Protein AF-A0A9W4SM93-F1 (afdb_monomer)

InterPro domains:
  IPR036600 Paired amphipathic helix superfamily [SSF47762] (116-175)

pLDDT: mean 73.54, std 22.79, range [37.72, 98.38]

Solvent-accessible surface area (backbone atoms only — not comparable to full-atom values): 22079 Å² total; per-residue (Å²): 139,78,88,85,88,79,89,84,78,88,82,81,90,81,80,91,79,85,89,78,85,85,79,90,80,84,77,84,76,82,88,80,79,88,82,86,82,78,85,77,80,84,81,81,87,82,92,77,79,88,79,77,80,82,85,77,82,82,76,84,78,82,80,80,85,74,79,76,74,82,75,79,88,74,88,83,75,96,71,79,81,78,83,74,75,76,79,69,78,75,69,79,71,66,96,57,76,52,47,75,54,87,55,39,36,61,53,46,52,53,49,45,66,76,40,43,72,58,53,54,48,51,47,68,74,69,37,96,49,70,65,63,44,48,54,49,49,53,61,62,48,45,43,61,91,82,41,50,48,68,62,48,51,51,53,50,46,60,69,32,56,92,43,57,73,59,41,54,53,48,33,62,76,52,52,44,67,61,78,68,70,76,63,78,65,84,87,73,76,92,73,87,85,81,92,76,79,88,74,66,86,84,75,74,83,68,58,67,51,73,78,38,62,71,55,64,77,37,42,64,75,77,41,46,66,59,52,53,51,47,39,61,55,34,56,66,57,81,71,74,80,69,60,85,78,71,79,69,83,80,76,86,66,93,72,97,80,84,80,80,84,80,74,84,74,72,87,77,69,74,83,74,40,56,35,54,51,47,54,51,58,72,70,54,52,73,90,80,44,50,63,69,60,46,48,50,52,51,48,69,70,34,59,95,40,59,72,58,46,54,54,49,49,54,52,46,55,53,59,64,72,76,111

Sequence (323 aa):
MDKFAAKSRVPSDNEMKALSSSDKTEKNIPRGDTAPVKMVKPNKTRVEKPLTPPEEKRSVSFDLSTLTLAIPNDVNTIATSPSESIDIPARELSQDIMVALVERDTEMRELFICNQDFFDMVKQSTFEDDDAWNEFLELLYSKREDKPDSEWMNSISESLSANPPLLVTFKQIIGFYDDDDTQQEFEDSYSPEISGTSNDEGFIDITPIRGFPKIMENLEKSYPQFFINAKNILGKERQRRGSVLGGNHLLDNDNPLLHPNIENHSPEASSETLYEEFKRILLTPRSEMDDNEWETAIYECLDPWPQLICQLEDIILYEISEE

Secondary structure (DSSP, 8-state):
---------------------------------------PPPPP-------PPP----------TT------------S---------------S---BS-SSHHHHHHHHHHHTHHHHHHHHHHH-SSHHHHHHHHHHHT--TTTS-HHHHHHHHHHHTTT-HHHHHHHHHHHTB--TTGGGSS----------S----TT----GGGGG-HHHHHHHHHH-HHHHHHHHHHHTT-SSS-S-SS-----------S---------TTS----HHHHHHHHHT--TTTS-HHHHHHHHHHHHTT-HHHHHHHHHHHHHHHHT-

Organism: NCBI:txid1117311

Foldseek 3Di:
DDDDDDDDDDDDDDDDDDDDDDDDDPDDDDDDDDDDDDDDDDDDDDDDDDDDDDPPPPDPDDCPPPPPPPDPPDPDDPDDDDPPPPPPPPPPPPPQCQWPDPFQLVVLVVLCVVPVVLLVVLCVPQPPDPVLVVVLNCLNNDTCVRPPPVRSLVVNCVSCVVPVVSNVVVCVSRVGDDPVVVPPPPPDDPPDDDPDDPPPPDDQQLLVLLVPLVCLVCVCVVCVVLLVVLCVVQVVPLPPPPPPPDPDDPPPDDDDDDDPDPDDDDPVPDPCTLSNVLNCLSNDHCVGAPSVRSVVSNCVSCVVPVVSVVVSSVSSVVVVVVD

Mean predicted aligned error: 19.45 Å

Radius of gyration: 34.22 Å; Cα contacts (8 Å, |Δi|>4): 119; chains: 1; bounding box: 69×105×102 Å

Structure (mmCIF, N/CA/C/O backbone):
data_AF-A0A9W4SM93-F1
#
_entry.id   AF-A0A9W4SM93-F1
#
loop_
_atom_site.group_PDB
_atom_site.id
_atom_site.type_symbol
_atom_site.label_atom_id
_atom_site.label_alt_id
_atom_site.label_comp_id
_atom_site.label_asym_id
_atom_site.label_entity_id
_atom_site.label_seq_id
_atom_site.pdbx_PDB_ins_code
_atom_site.Cartn_x
_atom_site.Cartn_y
_atom_site.Cartn_z
_atom_site.occupancy
_atom_site.B_iso_or_equiv
_atom_site.auth_seq_id
_atom_site.auth_comp_id
_atom_site.auth_asym_id
_atom_site.auth_atom_id
_atom_site.pdbx_PDB_model_num
ATOM 1 N N . MET A 1 1 ? 12.852 56.272 51.276 1.00 45.34 1 MET A N 1
ATOM 2 C CA . MET A 1 1 ? 12.084 55.314 50.447 1.00 45.34 1 MET A CA 1
ATOM 3 C C . MET A 1 1 ? 13.076 54.287 49.907 1.00 45.34 1 MET A C 1
ATOM 5 O O . MET A 1 1 ? 13.433 54.331 48.745 1.00 45.34 1 MET A O 1
ATOM 9 N N . ASP A 1 2 ? 13.828 53.568 50.737 1.00 37.72 2 ASP A N 1
ATOM 10 C CA . ASP A 1 2 ? 13.445 52.523 51.704 1.00 37.72 2 ASP A CA 1
ATOM 11 C C . ASP A 1 2 ? 12.838 51.262 51.079 1.00 37.72 2 ASP A C 1
ATOM 13 O O . ASP A 1 2 ? 11.658 51.264 50.760 1.00 37.72 2 ASP A O 1
ATOM 17 N N . LYS A 1 3 ? 13.688 50.214 51.043 1.00 41.38 3 LYS A N 1
ATOM 18 C CA . LYS A 1 3 ? 13.451 48.775 51.319 1.00 41.38 3 LYS A CA 1
ATOM 19 C C . LYS A 1 3 ? 12.391 48.070 50.442 1.00 41.38 3 LYS A C 1
ATOM 21 O O . LYS A 1 3 ? 11.266 48.514 50.342 1.00 41.38 3 LYS A O 1
ATOM 26 N N . PHE A 1 4 ? 12.636 46.923 49.811 1.00 46.16 4 PHE A N 1
ATOM 27 C CA . PHE A 1 4 ? 13.121 45.665 50.378 1.00 46.16 4 PHE A CA 1
ATOM 28 C C . PHE A 1 4 ? 13.609 44.721 49.266 1.00 46.16 4 PHE A C 1
ATOM 30 O O . PHE A 1 4 ? 13.019 44.646 48.194 1.00 46.16 4 PHE A O 1
ATOM 37 N N . ALA A 1 5 ? 14.648 43.952 49.589 1.00 45.00 5 ALA A N 1
ATOM 38 C CA . ALA A 1 5 ? 15.100 42.772 48.869 1.00 45.00 5 ALA A CA 1
ATOM 39 C C . ALA A 1 5 ? 14.547 41.499 49.544 1.00 45.00 5 ALA A C 1
ATOM 41 O O . ALA A 1 5 ? 14.524 41.424 50.772 1.00 45.00 5 ALA A O 1
ATOM 42 N N . ALA A 1 6 ? 14.181 40.491 48.751 1.00 48.31 6 ALA A N 1
ATOM 43 C CA . ALA A 1 6 ? 14.037 39.075 49.125 1.00 48.31 6 ALA A CA 1
ATOM 44 C C . ALA A 1 6 ? 14.186 38.290 47.804 1.00 48.31 6 ALA A C 1
ATOM 46 O O . ALA A 1 6 ? 13.426 38.541 46.880 1.00 48.31 6 ALA A O 1
ATOM 47 N N . LYS A 1 7 ? 15.230 37.506 47.504 1.00 45.91 7 LYS A N 1
ATOM 48 C CA . LYS A 1 7 ? 15.903 36.393 48.201 1.00 45.91 7 LYS A CA 1
ATOM 49 C C . LYS A 1 7 ? 14.944 35.242 48.521 1.00 45.91 7 LYS A C 1
ATOM 51 O O . LYS A 1 7 ? 14.584 35.039 49.674 1.00 45.91 7 LYS A O 1
ATOM 56 N N . SER A 1 8 ? 14.561 34.494 47.481 1.00 45.16 8 SER A N 1
ATOM 57 C CA . SER A 1 8 ? 13.990 33.153 47.631 1.00 45.16 8 SER A CA 1
ATOM 58 C C . SER A 1 8 ? 15.082 32.094 47.490 1.00 45.16 8 SER A C 1
ATOM 60 O O . SER A 1 8 ? 16.076 32.275 46.788 1.00 45.16 8 SER A O 1
ATOM 62 N N . ARG A 1 9 ? 14.917 31.048 48.288 1.00 45.47 9 ARG A N 1
ATOM 63 C CA . ARG A 1 9 ? 15.924 30.144 48.836 1.00 45.47 9 ARG A CA 1
ATOM 64 C C . ARG A 1 9 ? 15.798 28.790 48.141 1.00 45.47 9 ARG A C 1
ATOM 66 O O . ARG A 1 9 ? 14.698 28.263 48.040 1.00 45.47 9 ARG A O 1
ATOM 73 N N . VAL A 1 10 ? 16.931 28.228 47.742 1.00 48.53 10 VAL A N 1
ATOM 74 C CA . VAL A 1 10 ? 17.096 26.808 47.404 1.00 48.53 10 VAL A CA 1
ATOM 75 C C . VAL A 1 10 ? 17.023 25.969 48.692 1.00 48.53 10 VAL A C 1
ATOM 77 O O . VAL A 1 10 ? 17.582 26.396 49.709 1.00 48.53 10 VAL A O 1
ATOM 80 N N . PRO A 1 11 ? 16.410 24.777 48.661 1.00 54.28 11 PRO A N 1
ATOM 81 C CA . PRO A 1 11 ? 16.844 23.630 49.458 1.00 54.28 11 PRO A CA 1
ATOM 82 C C . PRO A 1 11 ? 17.333 22.527 48.498 1.00 54.28 11 PRO A C 1
ATOM 84 O O . PRO A 1 11 ? 16.604 22.116 47.605 1.00 54.28 11 PRO A O 1
ATOM 87 N N . SER A 1 12 ? 18.627 22.210 48.464 1.00 47.78 12 SER A N 1
ATOM 88 C CA . SER A 1 12 ? 19.410 21.461 49.459 1.00 47.78 12 SER A CA 1
ATOM 89 C C . SER A 1 12 ? 19.066 19.975 49.454 1.00 47.78 12 SER A C 1
ATOM 91 O O . SER A 1 12 ? 18.028 19.562 49.963 1.00 47.78 12 SER A O 1
ATOM 93 N N . ASP A 1 13 ? 20.012 19.241 48.878 1.00 49.31 13 ASP A N 1
ATOM 94 C CA . ASP A 1 13 ? 20.425 17.862 49.114 1.00 49.31 13 ASP A CA 1
ATOM 95 C C . ASP A 1 13 ? 19.819 17.164 50.340 1.00 49.31 13 ASP A C 1
ATOM 97 O O . ASP A 1 13 ? 19.933 17.648 51.466 1.00 49.31 13 ASP A O 1
ATOM 101 N N . ASN A 1 14 ? 19.292 15.961 50.102 1.00 46.09 14 ASN A N 1
ATOM 102 C CA . ASN A 1 14 ? 19.245 14.861 51.064 1.00 46.09 14 ASN A CA 1
ATOM 103 C C . ASN A 1 14 ? 19.612 13.591 50.279 1.00 46.09 14 ASN A C 1
ATOM 105 O O . ASN A 1 14 ? 18.889 13.177 49.380 1.00 46.09 14 ASN A O 1
ATOM 109 N N . GLU A 1 15 ? 20.861 13.149 50.348 1.00 44.44 15 GLU A N 1
ATOM 110 C CA . GLU A 1 15 ? 21.434 12.281 51.386 1.00 44.44 15 GLU A CA 1
ATOM 111 C C . GLU A 1 15 ? 21.156 10.795 51.107 1.00 44.44 15 GLU A C 1
ATOM 113 O O . GLU A 1 15 ? 20.034 10.293 51.155 1.00 44.44 15 GLU A O 1
ATOM 118 N N . MET A 1 16 ? 22.256 10.108 50.796 1.00 46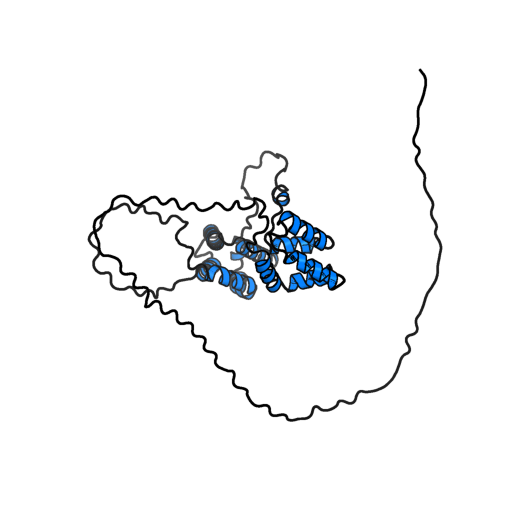.22 16 MET A N 1
ATOM 119 C CA . MET A 1 16 ? 22.375 8.670 50.624 1.00 46.22 16 MET A CA 1
ATOM 120 C C . MET A 1 16 ? 21.852 7.910 51.847 1.00 46.22 16 MET A C 1
ATOM 122 O O . MET A 1 16 ? 22.251 8.189 52.977 1.00 46.22 16 MET A O 1
ATOM 126 N N . LYS A 1 17 ? 21.107 6.828 51.609 1.00 48.16 17 LYS A N 1
ATOM 127 C CA . LYS A 1 17 ? 21.077 5.682 52.522 1.00 48.16 17 LYS A CA 1
ATOM 128 C C . LYS A 1 17 ? 21.257 4.383 51.752 1.00 48.16 17 LYS A C 1
ATOM 130 O O . LYS A 1 17 ? 20.357 3.895 51.080 1.00 48.16 17 LYS A O 1
ATOM 135 N N . ALA A 1 18 ? 22.462 3.846 51.892 1.00 47.75 18 ALA A N 1
ATOM 136 C CA . ALA A 1 18 ? 22.760 2.439 51.722 1.00 47.75 18 ALA A CA 1
ATOM 137 C C . ALA A 1 18 ? 22.200 1.618 52.901 1.00 47.75 18 ALA A C 1
ATOM 139 O O . ALA A 1 18 ? 21.962 2.161 53.981 1.00 47.75 18 ALA A O 1
ATOM 140 N N . LEU A 1 19 ? 22.145 0.298 52.673 1.00 44.62 19 LEU A N 1
ATOM 141 C CA . LEU A 1 19 ? 21.845 -0.821 53.581 1.00 44.62 19 LEU A CA 1
ATOM 142 C C . LEU A 1 19 ? 20.367 -1.244 53.648 1.00 44.62 19 LEU A C 1
ATOM 144 O O . LEU A 1 19 ? 19.580 -0.675 54.392 1.00 44.62 19 LEU A O 1
ATOM 148 N N . SER A 1 20 ? 20.042 -2.368 53.003 1.00 43.91 20 SER A N 1
ATOM 149 C CA . SER A 1 20 ? 19.788 -3.599 53.765 1.00 43.91 20 SER A CA 1
ATOM 150 C C . SER A 1 20 ? 19.767 -4.831 52.862 1.00 43.91 20 SER A C 1
ATOM 152 O O . SER A 1 20 ? 19.028 -4.907 51.887 1.00 43.91 20 SER A O 1
ATOM 154 N N . SER A 1 21 ? 20.583 -5.799 53.262 1.00 45.44 21 SER A N 1
ATOM 155 C CA . SER A 1 21 ? 20.519 -7.217 52.930 1.00 45.44 21 SER A CA 1
ATOM 156 C C . SER A 1 21 ? 19.175 -7.860 53.319 1.00 45.44 21 SER A C 1
ATOM 158 O O . SER A 1 21 ? 18.388 -7.251 54.050 1.00 45.44 21 SER A O 1
ATOM 160 N N . SER A 1 22 ? 19.042 -9.132 52.913 1.00 40.19 22 SER A N 1
ATOM 161 C CA . SER A 1 22 ? 18.007 -10.141 53.230 1.00 40.19 22 SER A CA 1
ATOM 162 C C . SER A 1 22 ? 16.949 -10.260 52.120 1.00 40.19 22 SER A C 1
ATOM 164 O O . SER A 1 22 ? 16.435 -9.262 51.650 1.00 40.19 22 SER A O 1
ATOM 166 N N . ASP A 1 23 ? 16.567 -11.425 51.606 1.00 40.50 23 ASP A N 1
ATOM 167 C CA . ASP A 1 23 ? 16.732 -12.774 52.124 1.00 40.50 23 ASP A CA 1
ATOM 168 C C . ASP A 1 23 ? 16.558 -13.791 50.985 1.00 40.50 23 ASP A C 1
ATOM 170 O O . ASP A 1 23 ? 15.708 -13.635 50.105 1.00 40.50 23 ASP A O 1
ATOM 174 N N . LYS A 1 24 ? 17.365 -14.853 51.011 1.00 50.19 24 LYS A N 1
ATOM 175 C CA . LYS A 1 24 ? 17.217 -16.010 50.125 1.00 50.19 24 LYS A CA 1
ATOM 176 C C . LYS A 1 24 ? 16.032 -16.833 50.621 1.00 50.19 24 LYS A C 1
ATOM 178 O O . LYS A 1 24 ? 16.124 -17.452 51.675 1.00 50.19 24 LYS A O 1
ATOM 183 N N . THR A 1 25 ? 14.954 -16.921 49.848 1.00 41.44 25 THR A N 1
ATOM 184 C CA . THR A 1 25 ? 13.946 -17.979 50.030 1.00 41.44 25 THR A CA 1
ATOM 185 C C . THR A 1 25 ? 14.084 -19.018 48.929 1.00 41.44 25 THR A C 1
ATOM 187 O O . THR A 1 25 ? 13.436 -18.995 47.888 1.00 41.44 25 THR A O 1
ATOM 190 N N . GLU A 1 26 ? 14.983 -19.953 49.207 1.00 43.25 26 GLU A N 1
ATOM 191 C CA . GLU A 1 26 ? 15.138 -21.242 48.552 1.00 43.25 26 GLU A CA 1
ATOM 192 C C . GLU A 1 26 ? 13.895 -22.098 48.858 1.00 43.25 26 GLU A C 1
ATOM 194 O O . GLU A 1 26 ? 13.781 -22.721 49.915 1.00 43.25 26 GLU A O 1
ATOM 199 N N . LYS A 1 27 ? 12.901 -22.090 47.959 1.00 51.91 27 LYS A N 1
ATOM 200 C CA . LYS A 1 27 ? 11.778 -23.034 48.024 1.00 51.91 27 LYS A CA 1
ATOM 201 C C . LYS A 1 27 ? 12.167 -24.340 47.338 1.00 51.91 27 LYS A C 1
ATOM 203 O O . LYS A 1 27 ? 12.123 -24.470 46.119 1.00 51.91 27 LYS A O 1
ATOM 208 N N . ASN A 1 28 ? 12.517 -25.302 48.188 1.00 45.06 28 ASN A N 1
ATOM 209 C CA . ASN A 1 28 ? 12.513 -26.740 47.938 1.00 45.06 28 ASN A CA 1
ATOM 210 C C . ASN A 1 28 ? 11.276 -27.176 47.132 1.00 45.06 28 ASN A C 1
ATOM 212 O O . ASN A 1 28 ? 10.149 -27.088 47.624 1.00 45.06 28 ASN A O 1
ATOM 216 N N . ILE A 1 29 ? 11.500 -27.712 45.932 1.00 50.50 29 ILE A N 1
ATOM 217 C CA . ILE A 1 29 ? 10.516 -28.503 45.187 1.00 50.50 29 ILE A CA 1
ATOM 218 C C . ILE A 1 29 ? 10.807 -29.980 45.489 1.00 50.50 29 ILE A C 1
ATOM 220 O O . ILE A 1 29 ? 11.921 -30.440 45.219 1.00 50.50 29 ILE A O 1
ATOM 224 N N . PRO A 1 30 ? 9.856 -30.748 46.046 1.00 58.44 30 PRO A N 1
ATOM 225 C CA . PRO A 1 30 ? 10.060 -32.166 46.279 1.00 58.44 30 PRO A CA 1
ATOM 226 C C . PRO A 1 30 ? 9.981 -32.930 44.953 1.00 58.44 30 PRO A C 1
ATOM 228 O O . PRO A 1 30 ? 8.992 -32.855 44.224 1.00 58.44 30 PRO A O 1
ATOM 231 N N . ARG A 1 31 ? 11.034 -33.704 44.668 1.00 48.97 31 ARG A N 1
ATOM 232 C CA . ARG A 1 31 ? 11.023 -34.789 43.682 1.00 48.97 31 ARG A CA 1
ATOM 233 C C . ARG A 1 31 ? 9.945 -35.803 44.067 1.00 48.97 31 ARG A C 1
ATOM 235 O O . ARG A 1 31 ? 10.090 -36.510 45.060 1.00 48.97 31 ARG A O 1
ATOM 242 N N . GLY A 1 32 ? 8.884 -35.858 43.269 1.00 47.09 32 GLY A N 1
ATOM 243 C CA . GLY A 1 32 ? 7.930 -36.958 43.239 1.00 47.09 32 GLY A CA 1
ATOM 244 C C . GLY A 1 32 ? 8.305 -37.922 42.121 1.00 47.09 32 GLY A C 1
ATOM 245 O O . GLY A 1 32 ? 8.133 -37.612 40.945 1.00 47.09 32 GLY A O 1
ATOM 246 N N . ASP A 1 33 ? 8.842 -39.070 42.513 1.00 45.25 33 ASP A N 1
ATOM 247 C CA . ASP A 1 33 ? 9.045 -40.237 41.666 1.00 45.25 33 ASP A CA 1
ATOM 248 C C . ASP A 1 33 ? 7.713 -40.941 41.341 1.00 45.25 33 ASP A C 1
ATOM 250 O O . ASP A 1 33 ? 6.764 -40.926 42.125 1.00 45.25 33 ASP A O 1
ATOM 254 N N . THR A 1 34 ? 7.734 -41.685 40.230 1.00 45.19 34 THR A N 1
ATOM 255 C CA . THR A 1 34 ? 6.873 -42.828 39.850 1.00 45.19 34 THR A CA 1
ATOM 256 C C . THR A 1 34 ? 5.432 -42.584 39.372 1.00 45.19 34 THR A C 1
ATOM 258 O O . THR A 1 34 ? 4.511 -42.420 40.160 1.00 45.19 34 THR A O 1
ATOM 261 N N . ALA A 1 35 ? 5.187 -42.787 38.067 1.00 44.94 35 ALA A N 1
ATOM 262 C CA . ALA A 1 35 ? 4.658 -44.060 37.537 1.00 44.94 35 ALA A CA 1
ATOM 263 C C . ALA A 1 35 ? 4.462 -44.017 35.997 1.00 44.94 35 ALA A C 1
ATOM 265 O O . ALA A 1 35 ? 4.120 -42.970 35.448 1.00 44.94 35 ALA A O 1
ATOM 266 N N . PRO A 1 36 ? 4.636 -45.147 35.280 1.00 53.09 36 PRO A N 1
ATOM 267 C CA . PRO A 1 36 ? 4.476 -45.217 33.830 1.00 53.09 36 PRO A CA 1
ATOM 268 C C . PRO A 1 36 ? 2.994 -45.295 33.435 1.00 53.09 36 PRO A C 1
ATOM 270 O O . PRO A 1 36 ? 2.271 -46.220 33.819 1.00 53.09 36 PRO A O 1
ATOM 273 N N . VAL A 1 37 ? 2.549 -44.337 32.623 1.00 49.16 37 VAL A N 1
ATOM 274 C CA . VAL A 1 37 ? 1.210 -44.327 32.027 1.00 49.16 37 VAL A CA 1
ATOM 275 C C . VAL A 1 37 ? 1.112 -45.463 31.007 1.00 49.16 37 VAL A C 1
ATOM 277 O O . VAL A 1 37 ? 1.803 -45.491 29.990 1.00 49.16 37 VAL A O 1
ATOM 280 N N . LYS A 1 38 ? 0.243 -46.432 31.304 1.00 49.62 38 LYS A N 1
ATOM 281 C CA . LYS A 1 38 ? -0.128 -47.524 30.402 1.00 49.62 38 LYS A CA 1
ATOM 282 C C . LYS A 1 38 ? -0.797 -46.945 29.153 1.00 49.62 38 LYS A C 1
ATOM 284 O O . LYS A 1 38 ? -1.861 -46.340 29.247 1.00 49.62 38 LYS A O 1
ATOM 289 N N . MET A 1 39 ? -0.198 -47.193 27.989 1.00 45.38 39 MET A N 1
ATOM 290 C CA . MET A 1 39 ? -0.811 -46.956 26.682 1.00 45.38 39 MET A CA 1
ATOM 291 C C . MET A 1 39 ? -2.108 -47.767 26.558 1.00 45.38 39 MET A C 1
ATOM 293 O O . MET A 1 39 ? -2.090 -48.996 26.453 1.00 45.38 39 MET A O 1
ATOM 297 N N . VAL A 1 40 ? -3.241 -47.068 26.561 1.00 56.84 40 VAL A N 1
ATOM 298 C CA . VAL A 1 40 ? -4.539 -47.617 26.172 1.00 56.84 40 VAL A CA 1
ATOM 299 C C . VAL A 1 40 ? -4.611 -47.600 24.648 1.00 56.84 40 VAL A C 1
ATOM 301 O O . VAL A 1 40 ? -4.481 -46.560 24.009 1.00 56.84 40 VAL A O 1
ATOM 304 N N . LYS A 1 41 ? -4.781 -48.788 24.067 1.00 57.28 41 LYS A N 1
ATOM 305 C CA . LYS A 1 41 ? -4.989 -49.009 22.633 1.00 57.28 41 LYS A CA 1
ATOM 306 C C . LYS A 1 41 ? -6.293 -48.327 22.188 1.00 57.28 41 LYS A C 1
ATOM 308 O O . LYS A 1 41 ? -7.321 -48.599 22.812 1.00 57.28 41 LYS A O 1
ATOM 313 N N . PRO A 1 42 ? -6.310 -47.527 21.110 1.00 56.69 42 PRO A N 1
ATOM 314 C CA . PRO A 1 42 ? -7.563 -47.050 20.551 1.00 56.69 42 PRO A CA 1
ATOM 315 C C . PRO A 1 42 ? -8.291 -48.189 19.832 1.00 56.69 42 PRO A C 1
ATOM 317 O O . PRO A 1 42 ? -7.741 -48.899 18.985 1.00 56.69 42 PRO A O 1
ATOM 320 N N . ASN A 1 43 ? -9.544 -48.369 20.242 1.00 43.03 43 ASN A N 1
ATOM 321 C CA . ASN A 1 43 ? -10.483 -49.333 19.704 1.00 43.03 43 ASN A CA 1
ATOM 322 C C . ASN A 1 43 ? -10.893 -48.974 18.276 1.00 43.03 43 ASN A C 1
ATOM 324 O O . ASN A 1 43 ? -11.123 -47.823 17.915 1.00 43.03 43 ASN A O 1
ATOM 328 N N . LYS A 1 44 ? -11.016 -50.039 17.497 1.00 47.19 44 LYS A N 1
ATOM 329 C CA . LYS A 1 44 ? -11.478 -50.104 16.121 1.00 47.19 44 LYS A CA 1
ATOM 330 C C . LYS A 1 44 ? -12.987 -49.827 16.061 1.00 47.19 44 LYS A C 1
ATOM 332 O O . LYS A 1 44 ? -13.737 -50.304 16.911 1.00 47.19 44 LYS A O 1
ATOM 337 N N . THR A 1 45 ? -13.411 -49.265 14.930 1.00 48.72 45 THR A N 1
ATOM 338 C CA . THR A 1 45 ? -14.762 -49.352 14.336 1.00 48.72 45 THR A CA 1
ATOM 339 C C . THR A 1 45 ? -15.839 -48.405 14.880 1.00 48.72 45 THR A C 1
ATOM 341 O O . THR A 1 45 ? -16.564 -48.726 15.815 1.00 48.72 45 THR A O 1
ATOM 344 N N . ARG A 1 46 ? -16.070 -47.303 14.155 1.00 48.00 46 ARG A N 1
ATOM 345 C CA . ARG A 1 46 ? -17.422 -46.774 13.949 1.00 48.00 46 ARG A CA 1
ATOM 346 C C . ARG A 1 46 ? -17.551 -46.264 12.517 1.00 48.00 46 ARG A C 1
ATOM 348 O O . ARG A 1 46 ? -16.880 -45.327 12.107 1.00 48.00 46 ARG A O 1
ATOM 355 N N . VAL A 1 47 ? -18.373 -46.985 11.766 1.00 52.84 47 VAL A N 1
ATOM 356 C CA . VAL A 1 47 ? -18.870 -46.649 10.435 1.00 52.84 47 VAL A CA 1
ATOM 357 C C . VAL A 1 47 ? -19.806 -45.458 10.598 1.00 52.84 47 VAL A C 1
ATOM 359 O O . VAL A 1 47 ? -20.854 -45.607 11.224 1.00 52.84 47 VAL A O 1
ATOM 362 N N . GLU A 1 48 ? -19.444 -44.303 10.046 1.00 45.44 48 GLU A N 1
ATOM 363 C CA . GLU A 1 48 ? -20.375 -43.190 9.870 1.00 45.44 48 GLU A CA 1
ATOM 364 C C . GLU A 1 48 ? -20.587 -42.920 8.376 1.00 45.44 48 GLU A C 1
ATOM 366 O O . GLU A 1 48 ? -19.681 -42.973 7.547 1.00 45.44 48 GLU A O 1
ATOM 371 N N . LYS A 1 49 ? -21.870 -42.763 8.073 1.00 55.81 49 LYS A N 1
ATOM 372 C CA . LYS A 1 49 ? -22.539 -42.612 6.782 1.00 55.81 49 LYS A CA 1
ATOM 373 C C . LYS A 1 49 ? -22.030 -41.367 6.036 1.00 55.81 49 LYS A C 1
ATOM 375 O O . LYS A 1 49 ? -21.862 -40.338 6.684 1.00 55.81 49 LYS A O 1
ATOM 380 N N . PRO A 1 50 ? -21.912 -41.382 4.697 1.00 47.25 50 PRO A N 1
ATOM 381 C CA . PRO A 1 50 ? -21.734 -40.146 3.950 1.00 47.25 50 PRO A CA 1
ATOM 382 C C . PRO A 1 50 ? -23.048 -39.353 3.968 1.00 47.25 50 PRO A C 1
ATOM 384 O O . PRO A 1 50 ? -24.054 -39.794 3.409 1.00 47.25 50 PRO A O 1
ATOM 387 N N . LEU A 1 51 ? -23.045 -38.199 4.643 1.00 49.25 51 LEU A N 1
ATOM 388 C CA . LEU A 1 51 ? -24.046 -37.155 4.439 1.00 49.25 51 LEU A CA 1
ATOM 389 C C . LEU A 1 51 ? -23.728 -36.459 3.113 1.00 49.25 51 LEU A C 1
ATOM 391 O O . LEU A 1 51 ? -22.692 -35.819 2.957 1.00 49.25 51 LEU A O 1
ATOM 395 N N . THR A 1 52 ? -24.632 -36.610 2.157 1.00 56.62 52 THR A N 1
ATOM 396 C CA . THR A 1 52 ? -24.718 -35.785 0.952 1.00 56.62 52 THR A CA 1
ATOM 397 C C . THR A 1 52 ? -24.940 -34.315 1.325 1.00 56.62 52 THR A C 1
ATOM 399 O O . THR A 1 52 ? -25.836 -34.049 2.133 1.00 56.62 52 THR A O 1
ATOM 402 N N . PRO A 1 53 ? -24.195 -33.361 0.740 1.00 57.72 53 PRO A N 1
ATOM 403 C CA . PRO A 1 53 ? -24.486 -31.941 0.895 1.00 57.72 53 PRO A CA 1
ATOM 404 C C . PRO A 1 53 ? -25.738 -31.563 0.079 1.00 57.72 53 PRO A C 1
ATOM 406 O O . PRO A 1 53 ? -25.937 -32.106 -1.012 1.00 57.72 53 PRO A O 1
ATOM 409 N N . PRO A 1 54 ? -26.595 -30.655 0.578 1.00 54.34 54 PRO A N 1
ATOM 410 C CA . PRO A 1 54 ? -27.699 -30.121 -0.205 1.00 54.34 54 PRO A CA 1
ATOM 411 C C . PRO A 1 54 ? -27.149 -29.183 -1.289 1.00 54.34 54 PRO A C 1
ATOM 413 O O . PRO A 1 54 ? -26.481 -28.194 -0.994 1.00 54.34 54 PRO A O 1
ATOM 416 N N . GLU A 1 55 ? -27.425 -29.505 -2.556 1.00 50.59 55 GLU A N 1
ATOM 417 C CA . GLU A 1 55 ? -27.280 -28.577 -3.680 1.00 50.59 55 GLU A CA 1
ATOM 418 C C . GLU A 1 55 ? -28.257 -27.402 -3.496 1.00 50.59 55 GLU A C 1
ATOM 420 O O . GLU A 1 55 ? -29.408 -27.469 -3.926 1.00 50.59 55 GLU A O 1
ATOM 425 N N . GLU A 1 56 ? -27.806 -26.298 -2.905 1.00 51.31 56 GLU A N 1
ATOM 426 C CA . GLU A 1 56 ? -28.480 -25.007 -3.062 1.00 51.31 56 GLU A CA 1
ATOM 427 C C . GLU A 1 56 ? -27.896 -24.274 -4.271 1.00 51.31 56 GLU A C 1
ATOM 429 O O . GLU A 1 56 ? -27.007 -23.430 -4.186 1.00 51.31 56 GLU A O 1
ATOM 434 N N . LYS A 1 57 ? -28.431 -24.619 -5.444 1.00 50.59 57 LYS A N 1
ATOM 435 C CA . LYS A 1 57 ? -28.284 -23.835 -6.671 1.00 50.59 57 LYS A CA 1
ATOM 436 C C . LYS A 1 57 ? -29.104 -22.549 -6.536 1.00 50.59 57 LYS A C 1
ATOM 438 O O . LYS A 1 57 ? -30.247 -22.489 -6.979 1.00 50.59 57 LYS A O 1
ATOM 443 N N . ARG A 1 58 ? -28.527 -21.498 -5.946 1.00 50.44 58 ARG A N 1
ATOM 444 C CA . ARG A 1 58 ? -28.998 -20.118 -6.163 1.00 50.44 58 ARG A CA 1
ATOM 445 C C . ARG A 1 58 ? -28.365 -19.575 -7.440 1.00 50.44 58 ARG A C 1
ATOM 447 O O . ARG A 1 58 ? -27.403 -18.818 -7.421 1.00 50.44 58 ARG A O 1
ATOM 454 N N . SER A 1 59 ? -28.918 -20.004 -8.568 1.00 48.50 59 SER A N 1
ATOM 455 C CA . SER A 1 59 ? -28.713 -19.345 -9.854 1.00 48.50 59 SER A CA 1
ATOM 456 C C . SER A 1 59 ? -29.567 -18.079 -9.873 1.00 48.50 59 SER A C 1
ATOM 458 O O . SER A 1 59 ? -30.789 -18.153 -9.971 1.00 48.50 59 SER A O 1
ATOM 460 N N . VAL A 1 60 ? -28.930 -16.918 -9.731 1.00 46.78 60 VAL A N 1
ATOM 461 C CA . VAL A 1 60 ? -29.567 -15.618 -9.962 1.00 46.78 60 VAL A CA 1
ATOM 462 C C . VAL A 1 60 ? -29.465 -15.337 -11.459 1.00 46.78 60 VAL A C 1
ATOM 464 O O . VAL A 1 60 ? -28.433 -14.890 -11.950 1.00 46.78 60 VAL A O 1
ATOM 467 N N . SER A 1 61 ? -30.512 -15.677 -12.209 1.00 46.62 61 SER A N 1
ATOM 468 C CA . SER A 1 61 ? -30.658 -15.260 -13.603 1.00 46.62 61 SER A CA 1
ATOM 469 C C . SER A 1 61 ? -31.188 -13.828 -13.634 1.00 46.62 61 SER A C 1
ATOM 471 O O . SER A 1 61 ? -32.324 -13.579 -13.229 1.00 46.62 61 SER A O 1
ATOM 473 N N . PHE A 1 62 ? -30.376 -12.889 -14.113 1.00 45.25 62 PHE A N 1
ATOM 474 C CA . PHE A 1 62 ? -30.850 -11.559 -14.480 1.00 45.25 62 PHE A CA 1
ATOM 475 C C . PHE A 1 62 ? -31.532 -11.651 -15.845 1.00 45.25 62 PHE A C 1
ATOM 477 O O . PHE A 1 62 ? -30.877 -11.680 -16.884 1.00 45.25 62 PHE A O 1
ATOM 484 N N . ASP A 1 63 ? -32.858 -11.736 -15.834 1.00 40.56 63 ASP A N 1
ATOM 485 C CA . ASP A 1 63 ? -33.671 -11.624 -17.041 1.00 40.56 63 ASP A CA 1
ATOM 486 C C . ASP A 1 63 ? -33.732 -10.136 -17.441 1.00 40.56 63 ASP A C 1
ATOM 488 O O . ASP A 1 63 ? -34.557 -9.370 -16.944 1.00 40.56 63 ASP A O 1
ATOM 492 N N . LEU A 1 64 ? -32.825 -9.696 -18.324 1.00 49.38 64 LEU A N 1
ATOM 493 C CA . LEU A 1 64 ? -32.837 -8.344 -18.920 1.00 49.38 64 LEU A CA 1
ATOM 494 C C . LEU A 1 64 ? -33.934 -8.167 -19.995 1.00 49.38 64 LEU A C 1
ATOM 496 O O . LEU A 1 64 ? -33.984 -7.159 -20.697 1.00 49.38 64 LEU A O 1
ATOM 500 N N . SER A 1 65 ? -34.837 -9.136 -20.120 1.00 46.91 65 SER A N 1
ATOM 501 C CA . SER A 1 65 ? -35.750 -9.299 -21.251 1.00 46.91 65 SER A CA 1
ATOM 502 C C . SER A 1 65 ? -36.977 -8.373 -21.249 1.00 46.91 65 SER A C 1
ATOM 504 O O . SER A 1 65 ? -37.771 -8.435 -22.184 1.00 46.91 65 SER A O 1
ATOM 506 N N . THR A 1 66 ? -37.180 -7.522 -20.235 1.00 42.88 66 THR A N 1
ATOM 507 C CA . THR A 1 66 ? -38.447 -6.766 -20.079 1.00 42.88 66 THR A CA 1
ATOM 508 C C . THR A 1 66 ? -38.342 -5.250 -19.967 1.00 42.88 66 THR A C 1
ATOM 510 O O . THR A 1 66 ? -39.380 -4.603 -19.841 1.00 42.88 66 THR A O 1
ATOM 513 N N . LEU A 1 67 ? -37.161 -4.636 -20.100 1.00 45.41 67 LEU A N 1
ATOM 514 C CA . LEU A 1 67 ? -37.086 -3.171 -20.212 1.00 45.41 67 LEU A CA 1
ATOM 515 C C . LEU A 1 67 ? -37.166 -2.714 -21.677 1.00 45.41 67 LEU A C 1
ATOM 517 O O . LEU A 1 67 ? -36.302 -2.009 -22.190 1.00 45.41 67 LEU A O 1
ATOM 521 N N . THR A 1 68 ? -38.228 -3.118 -22.374 1.00 43.75 68 THR A N 1
ATOM 522 C CA . THR A 1 68 ? -38.607 -2.490 -23.644 1.00 43.75 68 THR A CA 1
ATOM 523 C C . THR A 1 68 ? -39.250 -1.142 -23.323 1.00 43.75 68 THR A C 1
ATOM 525 O O . THR A 1 68 ? -40.471 -0.997 -23.309 1.00 43.75 68 THR A O 1
ATOM 528 N N . LEU A 1 69 ? -38.418 -0.148 -23.008 1.00 44.53 69 LEU A N 1
ATOM 529 C CA . LEU A 1 69 ? -38.824 1.250 -23.071 1.00 44.53 69 LEU A CA 1
ATOM 530 C C . LEU A 1 69 ? -39.163 1.537 -24.534 1.00 44.53 69 LEU A C 1
ATOM 532 O O . LEU A 1 69 ? -38.288 1.571 -25.396 1.00 44.53 69 LEU A O 1
ATOM 536 N N . ALA A 1 70 ? -40.456 1.667 -24.819 1.00 42.31 70 ALA A N 1
ATOM 537 C CA . ALA A 1 70 ? -40.941 2.137 -26.102 1.00 42.31 70 ALA A CA 1
ATOM 538 C C . ALA A 1 70 ? -40.369 3.539 -26.340 1.00 42.31 70 ALA A C 1
ATOM 540 O O . ALA A 1 70 ? -40.816 4.506 -25.729 1.00 42.31 70 ALA A O 1
ATOM 541 N N . ILE A 1 71 ? -39.353 3.628 -27.198 1.00 46.56 71 ILE A N 1
ATOM 542 C CA . ILE A 1 71 ? -38.814 4.890 -27.696 1.00 46.56 71 ILE A CA 1
ATOM 543 C C . ILE A 1 71 ? -39.873 5.463 -28.649 1.00 46.56 71 ILE A C 1
ATOM 545 O O . ILE A 1 71 ? -40.157 4.834 -29.675 1.00 46.56 71 ILE A O 1
ATOM 549 N N . PRO A 1 72 ? -40.505 6.609 -28.331 1.00 46.34 72 PRO A N 1
ATOM 550 C CA . PRO A 1 72 ? -41.427 7.263 -29.245 1.00 46.34 72 PRO A CA 1
ATOM 551 C C . PRO A 1 72 ? -40.629 7.767 -30.443 1.00 46.34 72 PRO A C 1
ATOM 553 O O . PRO A 1 72 ? -39.669 8.522 -30.306 1.00 46.34 72 PRO A O 1
ATOM 556 N N . ASN A 1 73 ? -41.026 7.308 -31.620 1.00 50.59 73 ASN A N 1
ATOM 557 C CA . ASN A 1 73 ? -40.344 7.538 -32.884 1.00 50.59 73 ASN A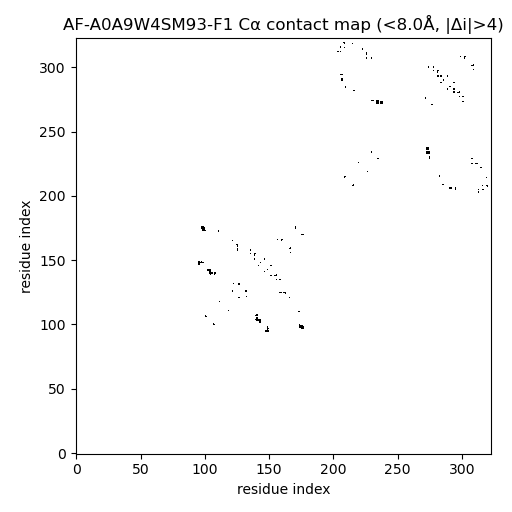 CA 1
ATOM 558 C C . ASN A 1 73 ? -40.750 8.892 -33.499 1.00 50.59 73 ASN A C 1
ATOM 560 O O . ASN A 1 73 ? -41.135 8.950 -34.665 1.00 50.59 73 ASN A O 1
ATOM 564 N N . ASP A 1 74 ? -40.691 9.973 -32.718 1.00 45.75 74 ASP A N 1
ATOM 565 C CA . ASP A 1 74 ? -40.994 11.324 -33.201 1.00 45.75 74 ASP A CA 1
ATOM 566 C C . ASP A 1 74 ? -39.703 12.095 -33.480 1.00 45.75 74 ASP A C 1
ATOM 568 O O . ASP A 1 74 ? -39.135 12.823 -32.666 1.00 45.75 74 ASP A O 1
ATOM 572 N N . VAL A 1 75 ? -39.241 11.893 -34.710 1.00 57.41 75 VAL A N 1
ATOM 573 C CA . VAL A 1 75 ? -38.217 12.684 -35.382 1.00 57.41 75 VAL A CA 1
ATOM 574 C C . VAL A 1 75 ? -38.816 14.051 -35.717 1.00 57.41 75 VAL A C 1
ATOM 576 O O . VAL A 1 75 ? -39.673 14.138 -36.594 1.00 57.41 75 VAL A O 1
ATOM 579 N N . ASN A 1 76 ? -38.350 15.092 -35.018 1.00 55.38 76 ASN A N 1
ATOM 580 C CA . ASN A 1 76 ? -38.275 16.515 -35.411 1.00 55.38 76 ASN A CA 1
ATOM 581 C C . ASN A 1 76 ? -38.725 17.459 -34.291 1.00 55.38 76 ASN A C 1
ATOM 583 O O . ASN A 1 76 ? -39.769 18.094 -34.404 1.00 55.38 76 ASN A O 1
ATOM 587 N N . THR A 1 77 ? -37.910 17.651 -33.251 1.00 47.31 77 THR A N 1
ATOM 588 C CA . THR A 1 77 ? -37.817 18.956 -32.566 1.00 47.31 77 THR A CA 1
ATOM 589 C C . THR A 1 77 ? -36.462 19.076 -31.858 1.00 47.31 77 THR A C 1
ATOM 591 O O . THR A 1 77 ? -36.344 18.876 -30.656 1.00 47.31 77 THR A O 1
ATOM 594 N N . ILE A 1 78 ? -35.407 19.391 -32.614 1.00 53.00 78 ILE A N 1
ATOM 595 C CA . ILE A 1 78 ? -34.132 19.851 -32.043 1.00 53.00 78 ILE A CA 1
ATOM 596 C C . ILE A 1 78 ? -34.303 21.344 -31.751 1.00 53.00 78 ILE A C 1
ATOM 598 O O . ILE A 1 78 ? -33.971 22.186 -32.579 1.00 53.00 78 ILE A O 1
ATOM 602 N N . ALA A 1 79 ? -34.900 21.684 -30.615 1.00 53.75 79 ALA A N 1
ATOM 603 C CA . ALA A 1 79 ? -34.818 23.029 -30.060 1.00 53.75 79 ALA A CA 1
ATOM 604 C C . ALA A 1 79 ? -35.182 22.971 -28.579 1.00 53.75 79 ALA A C 1
ATOM 606 O O . ALA A 1 79 ? -36.249 22.484 -28.219 1.00 53.75 79 ALA A O 1
ATOM 607 N N . THR A 1 80 ? -34.295 23.515 -27.748 1.00 52.25 80 THR A N 1
ATOM 608 C CA . THR A 1 80 ? -34.440 23.708 -26.297 1.00 52.25 80 THR A CA 1
ATOM 609 C C . THR A 1 80 ? -34.458 22.429 -25.458 1.00 52.25 80 THR A C 1
ATOM 611 O O . THR A 1 80 ? -35.482 22.042 -24.908 1.00 52.25 80 THR A O 1
ATOM 614 N N . SER A 1 81 ? -33.282 21.815 -25.289 1.00 46.22 81 SER A N 1
ATOM 615 C CA . SER A 1 81 ? -33.004 21.034 -24.080 1.00 46.22 81 SER A CA 1
ATOM 616 C C . SER A 1 81 ? -33.187 21.964 -22.873 1.00 46.22 81 SER A C 1
ATOM 618 O O . SER A 1 81 ? -32.502 22.991 -22.817 1.00 46.22 81 SER A O 1
ATOM 620 N N . PRO A 1 82 ? -34.116 21.692 -21.941 1.00 57.12 82 PRO A N 1
ATOM 621 C CA . PRO A 1 82 ? -34.156 22.428 -20.693 1.00 57.12 82 PRO A CA 1
ATOM 62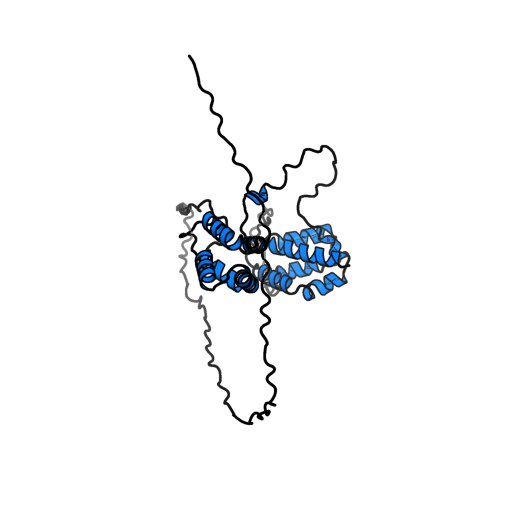2 C C . PRO A 1 82 ? -32.842 22.136 -19.973 1.00 57.12 82 PRO A C 1
ATOM 624 O O . PRO A 1 82 ? -32.532 20.986 -19.670 1.00 57.12 82 PRO A O 1
ATOM 627 N N . SER A 1 83 ? -32.042 23.174 -19.751 1.00 54.22 83 SER A N 1
ATOM 628 C CA . SER A 1 83 ? -30.912 23.129 -18.832 1.00 54.22 83 SER A CA 1
ATOM 629 C C . SER A 1 83 ? -31.465 22.964 -17.415 1.00 54.22 83 SER A C 1
ATOM 631 O O . SER A 1 83 ? -31.516 23.922 -16.650 1.00 54.22 83 SER A O 1
ATOM 633 N N . GLU A 1 84 ? -31.958 21.772 -17.078 1.00 59.56 84 GLU A N 1
ATOM 634 C CA . GLU A 1 84 ? -32.123 21.365 -15.689 1.00 59.56 84 GLU A CA 1
ATOM 635 C C . GLU A 1 84 ? -30.714 21.271 -15.114 1.00 59.56 84 GLU A C 1
ATOM 637 O O . GLU A 1 84 ? -29.995 20.288 -15.290 1.00 59.56 84 GLU A O 1
ATOM 642 N N . SER A 1 85 ? -30.279 22.368 -14.498 1.00 59.97 85 SER A N 1
ATOM 643 C CA . SER A 1 85 ? -29.128 22.374 -13.617 1.00 59.97 85 SER A CA 1
ATOM 644 C C . SER A 1 85 ? -29.410 21.355 -12.522 1.00 59.97 85 SER A C 1
ATOM 646 O O . SER A 1 85 ? -30.233 21.591 -11.637 1.00 59.97 85 SER A O 1
ATOM 648 N N . ILE A 1 86 ? -28.766 20.197 -12.616 1.00 65.75 86 ILE A N 1
ATOM 649 C CA . ILE A 1 86 ? -28.674 19.269 -11.502 1.00 65.75 86 ILE A CA 1
ATOM 650 C C . ILE A 1 86 ? -27.834 20.006 -10.463 1.00 65.75 86 ILE A C 1
ATOM 652 O O . ILE A 1 86 ? -26.613 20.085 -10.592 1.00 65.75 86 ILE A O 1
ATOM 656 N N . ASP A 1 87 ? -28.501 20.605 -9.476 1.00 63.53 87 ASP A N 1
ATOM 657 C CA . ASP A 1 87 ? -27.856 21.024 -8.238 1.00 63.53 87 ASP A CA 1
ATOM 658 C C . ASP A 1 87 ? -27.335 19.743 -7.594 1.00 63.53 87 ASP A C 1
ATOM 660 O O . ASP A 1 87 ? -28.065 19.017 -6.921 1.00 63.53 87 ASP A O 1
ATOM 664 N N . ILE A 1 88 ? -26.076 19.413 -7.879 1.00 69.56 88 ILE A N 1
ATOM 665 C CA . ILE A 1 88 ? -25.327 18.449 -7.091 1.00 69.56 88 ILE A CA 1
ATOM 666 C C . ILE A 1 88 ? -25.108 19.183 -5.775 1.00 69.56 88 ILE A C 1
ATOM 668 O O . ILE A 1 88 ? -24.342 20.151 -5.771 1.00 69.56 88 ILE A O 1
ATOM 672 N N . PRO A 1 89 ? -25.792 18.810 -4.676 1.00 64.56 89 PRO A N 1
ATOM 673 C CA . PRO A 1 89 ? -25.464 19.392 -3.395 1.00 64.56 89 PRO A CA 1
ATOM 674 C C . PRO A 1 89 ? -24.003 19.033 -3.166 1.00 64.56 89 PRO A C 1
ATOM 676 O O . PRO A 1 89 ? -23.673 17.861 -2.966 1.00 64.56 89 PRO A O 1
ATOM 679 N N . ALA A 1 90 ? -23.125 20.028 -3.270 1.00 58.41 90 ALA A N 1
ATOM 680 C CA . ALA A 1 90 ? -21.776 19.916 -2.773 1.00 58.41 90 ALA A CA 1
ATOM 681 C C . ALA A 1 90 ? -21.955 19.652 -1.281 1.00 58.41 90 ALA A C 1
ATOM 683 O O . ALA A 1 90 ? -22.175 20.574 -0.498 1.00 58.41 90 ALA A O 1
ATOM 684 N N . ARG A 1 91 ? -21.991 18.370 -0.895 1.00 59.06 91 ARG A N 1
ATOM 685 C CA . ARG A 1 91 ? -21.745 17.997 0.488 1.00 59.06 91 ARG A CA 1
ATOM 686 C C . ARG A 1 91 ? -20.412 18.655 0.776 1.00 59.06 91 ARG A C 1
ATOM 688 O O . ARG A 1 91 ? -19.440 18.338 0.093 1.00 59.06 91 ARG A O 1
ATOM 695 N N . GLU A 1 92 ? -20.411 19.626 1.683 1.00 60.28 92 GLU A N 1
ATOM 696 C CA . GLU A 1 92 ? -19.188 20.123 2.293 1.00 60.28 92 GLU A CA 1
ATOM 697 C C . GLU A 1 92 ? -18.476 18.885 2.820 1.00 60.28 92 GLU A C 1
ATOM 699 O O . GLU A 1 92 ? -18.835 18.333 3.861 1.00 60.28 92 GLU A O 1
ATOM 704 N N . LEU A 1 93 ? -17.546 18.372 2.017 1.00 58.91 93 LEU A N 1
ATOM 705 C CA . LEU A 1 93 ? -16.587 17.392 2.463 1.00 58.91 93 LEU A CA 1
ATOM 706 C C . LEU A 1 93 ? -15.837 18.135 3.553 1.00 58.91 93 LEU A C 1
ATOM 708 O O . LEU A 1 93 ? -15.167 19.135 3.283 1.00 58.91 93 LEU A O 1
ATOM 712 N N . SER A 1 94 ? -16.092 17.732 4.795 1.00 63.47 94 SER A N 1
ATOM 713 C CA . SER A 1 94 ? -15.398 18.261 5.954 1.00 63.47 94 SER A CA 1
ATOM 714 C C . SER A 1 94 ? -13.913 18.200 5.622 1.00 63.47 94 SER A C 1
ATOM 716 O O . SER A 1 94 ? -13.429 17.144 5.224 1.00 63.47 94 SER A O 1
ATOM 718 N N . GLN A 1 95 ? -13.223 19.337 5.703 1.00 60.81 95 GLN A N 1
ATOM 719 C CA . GLN A 1 95 ? -11.830 19.519 5.267 1.00 60.81 95 GLN A CA 1
ATOM 720 C C . GLN A 1 95 ? -10.813 18.684 6.074 1.00 60.81 95 GLN A C 1
ATOM 722 O O . GLN A 1 95 ? -9.626 18.960 6.021 1.00 60.81 95 GLN A O 1
ATOM 727 N N . ASP A 1 96 ? -11.276 17.680 6.815 1.00 74.00 96 ASP A N 1
ATOM 728 C CA . ASP A 1 96 ? -10.537 16.917 7.816 1.00 74.00 96 ASP A CA 1
ATOM 729 C C . ASP A 1 96 ? -10.591 15.406 7.507 1.00 74.00 96 ASP A C 1
ATOM 731 O O . ASP A 1 96 ? -10.664 14.573 8.409 1.00 74.00 96 ASP A O 1
ATOM 735 N N . ILE A 1 97 ? -10.644 15.035 6.219 1.00 81.94 97 ILE A N 1
ATOM 736 C CA . ILE A 1 97 ? -10.440 13.641 5.793 1.00 81.94 97 ILE A CA 1
ATOM 737 C C . ILE A 1 97 ? -8.931 13.416 5.736 1.00 81.94 97 ILE A C 1
ATOM 739 O O . ILE A 1 97 ? -8.298 13.711 4.727 1.00 81.94 97 ILE A O 1
ATOM 743 N N . MET A 1 98 ? -8.371 12.908 6.831 1.00 84.12 98 MET A N 1
ATOM 744 C CA . MET A 1 98 ? -6.940 12.587 6.926 1.00 84.12 98 MET A CA 1
ATOM 745 C C . MET A 1 98 ? -6.641 11.103 6.705 1.00 84.12 98 MET A C 1
ATOM 747 O O . MET A 1 98 ? -5.487 10.702 6.588 1.00 84.12 98 MET A O 1
ATOM 751 N N . VAL A 1 99 ? -7.680 10.268 6.655 1.00 87.12 99 VAL A N 1
ATOM 752 C CA . VAL A 1 99 ? -7.557 8.821 6.467 1.00 87.12 99 VAL A CA 1
ATOM 753 C C . VAL A 1 99 ? -8.282 8.421 5.184 1.00 87.12 99 VAL A C 1
ATOM 755 O O . VAL A 1 99 ? -9.430 8.822 4.968 1.00 87.12 99 VAL A O 1
ATOM 758 N N . ALA A 1 100 ? -7.656 7.572 4.364 1.00 87.88 100 ALA A N 1
ATOM 759 C CA . ALA A 1 100 ? -8.173 7.134 3.061 1.00 87.88 100 ALA A CA 1
ATOM 760 C C . ALA A 1 100 ? -9.460 6.273 3.110 1.00 87.88 100 ALA A C 1
ATOM 762 O O . ALA A 1 100 ? -9.973 5.871 2.067 1.00 87.88 100 ALA A O 1
ATOM 763 N N . LEU A 1 101 ? -9.996 6.000 4.302 1.00 90.69 101 LEU A N 1
ATOM 764 C CA . LEU A 1 101 ? -11.183 5.172 4.517 1.00 90.69 101 LEU A CA 1
ATOM 765 C C . LEU A 1 101 ? -12.449 6.018 4.353 1.00 90.69 101 LEU A C 1
ATOM 767 O O . LEU A 1 101 ? -12.631 7.012 5.054 1.00 90.69 101 LEU A O 1
ATOM 771 N N . VAL A 1 102 ? -13.350 5.649 3.449 1.00 88.75 102 VAL A N 1
ATOM 772 C CA . VAL A 1 102 ? -14.608 6.373 3.205 1.00 88.75 102 VAL A CA 1
ATOM 773 C C . VAL A 1 102 ? -15.646 6.005 4.271 1.00 88.75 102 VAL A C 1
ATOM 775 O O . VAL A 1 102 ? -16.175 6.888 4.949 1.00 88.75 102 VAL A O 1
ATOM 778 N N . GLU A 1 103 ? -15.880 4.708 4.467 1.00 92.94 103 GLU A N 1
ATOM 779 C CA . GLU A 1 103 ? -16.753 4.095 5.473 1.00 92.94 103 GLU A CA 1
ATOM 780 C C . GLU A 1 103 ? -15.898 3.467 6.585 1.00 92.94 103 GLU A C 1
ATOM 782 O O . GLU A 1 103 ? -15.792 2.244 6.714 1.00 92.94 103 GLU A O 1
ATOM 787 N N . ARG A 1 104 ? -15.250 4.331 7.384 1.00 94.62 104 ARG A N 1
ATOM 788 C CA . ARG A 1 104 ? -14.199 3.968 8.356 1.00 94.62 104 ARG A CA 1
ATOM 789 C C . ARG A 1 104 ? -14.513 2.731 9.199 1.00 94.62 104 ARG A C 1
ATOM 791 O O . ARG A 1 104 ? -13.665 1.860 9.328 1.00 94.62 104 ARG A O 1
ATOM 798 N N . ASP A 1 105 ? -15.706 2.627 9.773 1.00 96.25 105 ASP A N 1
ATOM 799 C CA . ASP A 1 105 ? -16.076 1.515 10.655 1.00 96.25 105 ASP A CA 1
ATOM 800 C C . ASP A 1 105 ? -16.171 0.166 9.928 1.00 96.25 105 ASP A C 1
ATOM 802 O O . ASP A 1 105 ? -15.844 -0.874 10.506 1.00 96.25 105 ASP A O 1
ATOM 806 N N . THR A 1 106 ? -16.616 0.173 8.672 1.00 96.25 106 THR A N 1
ATOM 807 C CA . THR A 1 106 ? -16.748 -1.029 7.843 1.00 96.25 106 THR A CA 1
ATOM 808 C C . THR A 1 106 ? -15.401 -1.408 7.240 1.00 96.25 106 THR A C 1
ATOM 810 O O . THR A 1 106 ? -14.952 -2.541 7.413 1.00 96.25 106 THR A O 1
ATOM 813 N N . GLU A 1 107 ? -14.701 -0.449 6.633 1.00 95.69 107 GLU A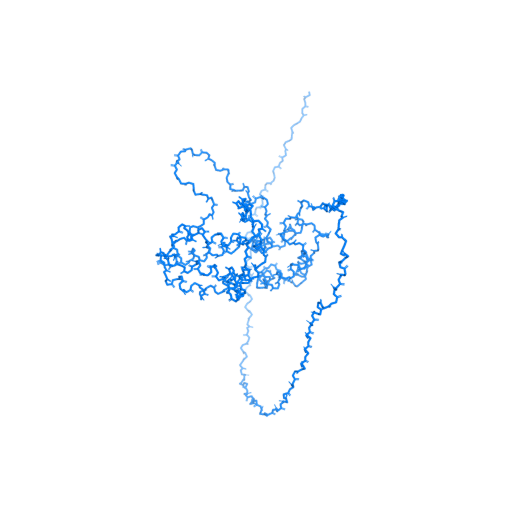 N 1
ATOM 814 C CA . GLU A 1 107 ? -13.387 -0.677 6.026 1.00 95.69 107 GLU A CA 1
ATOM 815 C C . GLU A 1 107 ? -12.335 -1.083 7.070 1.00 95.69 107 GLU A C 1
ATOM 817 O O . GLU A 1 107 ? -11.538 -1.984 6.814 1.00 95.69 107 GLU A O 1
ATOM 822 N N . MET A 1 108 ? -12.372 -0.532 8.294 1.00 97.44 108 MET A N 1
ATOM 823 C CA . MET A 1 108 ? -11.469 -0.971 9.368 1.00 97.44 108 MET A CA 1
ATOM 824 C C . MET A 1 108 ? -11.690 -2.426 9.782 1.00 97.44 108 MET A C 1
ATOM 826 O O . MET A 1 108 ? -10.736 -3.094 10.178 1.00 97.44 108 MET A O 1
ATOM 830 N N . ARG A 1 109 ? -12.917 -2.956 9.693 1.00 97.44 109 ARG A N 1
ATOM 831 C CA . ARG A 1 109 ? -13.174 -4.382 9.969 1.00 97.44 109 ARG A CA 1
ATOM 832 C C . ARG A 1 109 ? -12.575 -5.267 8.887 1.00 97.44 109 ARG A C 1
ATOM 834 O O . ARG A 1 109 ? -12.035 -6.324 9.201 1.00 97.44 109 ARG A O 1
ATOM 841 N N . GLU A 1 110 ? -12.652 -4.839 7.633 1.00 91.88 110 GLU A N 1
ATOM 842 C CA . GLU A 1 110 ? -12.018 -5.547 6.522 1.00 91.88 110 GLU A CA 1
ATOM 843 C C . GLU A 1 110 ? -10.493 -5.502 6.643 1.00 91.88 110 GLU A C 1
ATOM 845 O O . GLU A 1 110 ? -9.843 -6.543 6.549 1.00 91.88 110 GLU A O 1
ATOM 850 N N . LEU A 1 111 ? -9.924 -4.333 6.958 1.00 93.94 111 LEU A N 1
ATOM 851 C CA . LEU A 1 111 ? -8.495 -4.183 7.233 1.00 93.94 111 LEU A CA 1
ATOM 852 C C . LEU A 1 111 ? -8.039 -5.048 8.405 1.00 93.94 111 LEU A C 1
ATOM 854 O O . LEU A 1 111 ? -6.971 -5.652 8.323 1.00 93.94 111 LEU A O 1
ATOM 858 N N . PHE A 1 112 ? -8.846 -5.157 9.462 1.00 97.00 112 PHE A N 1
ATOM 859 C CA . PHE A 1 112 ? -8.556 -6.035 10.592 1.00 97.00 112 PHE A CA 1
ATOM 860 C C . PHE A 1 112 ? -8.453 -7.502 10.164 1.00 97.00 112 PHE A C 1
ATOM 862 O O . PHE A 1 112 ? -7.511 -8.193 10.545 1.00 97.00 112 PHE A O 1
ATOM 869 N N . ILE A 1 113 ? -9.390 -7.974 9.335 1.00 92.69 113 ILE A N 1
ATOM 870 C CA . ILE A 1 113 ? -9.388 -9.349 8.815 1.00 92.69 113 ILE A CA 1
ATOM 871 C C . ILE A 1 113 ? -8.181 -9.585 7.898 1.00 92.69 113 ILE A C 1
ATOM 873 O O . ILE A 1 113 ? -7.530 -10.623 7.993 1.00 92.69 113 ILE A O 1
ATOM 877 N N . CYS A 1 114 ? -7.868 -8.630 7.020 1.00 89.81 114 CYS A N 1
ATOM 878 C CA . CYS A 1 114 ? -6.754 -8.738 6.077 1.00 89.81 114 CYS A CA 1
ATOM 879 C C . CYS A 1 114 ? -5.378 -8.680 6.757 1.00 89.81 114 CYS A C 1
ATOM 881 O O . CYS A 1 114 ? -4.430 -9.266 6.244 1.00 89.81 114 CYS A O 1
ATOM 883 N N . ASN A 1 115 ? -5.269 -8.001 7.901 1.00 93.88 115 ASN A N 1
ATOM 884 C CA . ASN A 1 115 ? -4.012 -7.781 8.620 1.00 93.88 115 ASN A CA 1
ATOM 885 C C . ASN A 1 115 ? -4.028 -8.435 10.010 1.00 93.88 115 ASN A C 1
ATOM 887 O O . ASN A 1 115 ? -3.508 -7.874 10.975 1.00 93.88 115 ASN A O 1
ATOM 891 N N . GLN A 1 116 ? -4.641 -9.617 10.127 1.00 95.75 116 GLN A N 1
ATOM 892 C CA . GLN A 1 116 ? -4.874 -10.269 11.418 1.00 95.75 116 GLN A CA 1
ATOM 893 C C . GLN A 1 116 ? -3.585 -10.454 12.236 1.00 95.75 116 GLN A C 1
ATOM 895 O O . GLN A 1 116 ? -3.574 -10.137 13.422 1.00 95.75 116 GLN A O 1
ATOM 900 N N . ASP A 1 117 ? -2.487 -10.876 11.603 1.00 94.25 117 ASP A N 1
ATOM 901 C CA . ASP A 1 117 ? -1.202 -11.095 12.282 1.00 94.25 117 ASP A CA 1
ATOM 902 C C . ASP A 1 117 ? -0.656 -9.814 12.937 1.00 94.25 117 ASP A C 1
ATOM 904 O O . ASP A 1 117 ? -0.102 -9.850 14.038 1.00 94.25 117 ASP A O 1
ATOM 908 N N . PHE A 1 118 ? -0.847 -8.664 12.282 1.00 97.56 118 PHE A N 1
ATOM 909 C CA . PHE A 1 118 ? -0.466 -7.365 12.828 1.00 97.56 118 PHE A CA 1
ATOM 910 C C . PHE A 1 118 ? -1.314 -7.016 14.056 1.00 97.56 118 PHE A C 1
ATOM 912 O O . PHE A 1 118 ? -0.769 -6.652 15.096 1.00 97.56 118 PHE A O 1
ATOM 919 N N . PHE A 1 119 ? -2.639 -7.167 13.980 1.00 98.19 119 PHE A N 1
ATOM 920 C CA . PHE A 1 119 ? -3.514 -6.857 15.114 1.00 98.19 119 PHE A CA 1
ATOM 921 C C . PHE A 1 119 ? -3.345 -7.838 16.281 1.00 98.19 119 PHE A C 1
ATOM 923 O O . PHE A 1 119 ? -3.428 -7.420 17.436 1.00 98.19 119 PHE A O 1
ATOM 930 N N . ASP A 1 120 ? -3.030 -9.105 16.010 1.00 97.94 120 ASP A N 1
ATOM 931 C CA . ASP A 1 120 ? -2.662 -10.079 17.039 1.00 97.94 120 ASP A CA 1
ATOM 932 C C . ASP A 1 120 ? -1.346 -9.687 17.729 1.00 97.94 120 ASP A C 1
ATOM 934 O O . ASP A 1 120 ? -1.230 -9.814 18.952 1.00 97.94 120 ASP A O 1
ATOM 938 N N . MET A 1 121 ? -0.373 -9.156 16.977 1.00 97.94 121 MET A N 1
ATOM 939 C CA . MET A 1 121 ? 0.865 -8.604 17.534 1.00 97.94 121 MET A CA 1
ATOM 940 C C . MET A 1 121 ? 0.589 -7.377 18.407 1.00 97.94 121 MET A C 1
ATOM 942 O O . MET A 1 121 ? 1.061 -7.336 19.541 1.00 97.94 121 MET A O 1
ATOM 946 N N . VAL A 1 122 ? -0.218 -6.427 17.922 1.00 98.00 122 VAL A N 1
ATOM 947 C CA . VAL A 1 122 ? -0.639 -5.237 18.679 1.00 98.00 122 VAL A CA 1
ATOM 948 C C . VAL A 1 122 ? -1.323 -5.639 19.985 1.00 98.00 122 VAL A C 1
ATOM 950 O O . VAL A 1 122 ? -0.969 -5.119 21.046 1.00 98.00 122 VAL A O 1
ATOM 953 N N . LYS A 1 123 ? -2.252 -6.604 19.928 1.00 98.19 123 LYS A N 1
ATOM 954 C CA . LYS A 1 123 ? -2.927 -7.136 21.115 1.00 98.19 123 LYS A CA 1
ATOM 955 C C . LYS A 1 123 ? -1.913 -7.663 22.129 1.00 98.19 123 LYS A C 1
ATOM 957 O O . LYS A 1 123 ? -1.971 -7.291 23.293 1.00 98.19 123 LYS A O 1
ATOM 962 N N . GLN A 1 124 ? -0.982 -8.509 21.689 1.00 98.00 124 GLN A N 1
ATOM 963 C CA . GLN A 1 124 ? -0.013 -9.168 22.569 1.00 98.00 124 GLN A CA 1
ATOM 964 C C . GLN A 1 124 ? 1.045 -8.221 23.148 1.00 98.00 124 GLN A C 1
ATOM 966 O O . GLN A 1 124 ? 1.538 -8.470 24.246 1.00 98.00 124 GLN A O 1
ATOM 971 N N . SER A 1 125 ? 1.443 -7.180 22.412 1.00 97.50 125 SER A N 1
ATOM 972 C CA . SER A 1 125 ? 2.538 -6.296 22.822 1.00 97.50 125 SER A CA 1
ATOM 973 C C . SER A 1 125 ? 2.099 -5.112 23.669 1.00 97.50 125 SER A C 1
ATOM 975 O O . SER A 1 125 ? 2.903 -4.601 24.445 1.00 97.50 125 SER A O 1
ATOM 977 N N . THR A 1 126 ? 0.874 -4.628 23.460 1.00 97.06 126 THR A N 1
ATOM 978 C CA . THR A 1 126 ? 0.445 -3.318 23.965 1.00 97.06 126 THR A CA 1
ATOM 979 C C . THR A 1 126 ? -0.608 -3.435 25.062 1.00 97.06 126 THR A C 1
ATOM 981 O O . THR A 1 126 ? -0.670 -2.571 25.932 1.00 97.06 126 THR A O 1
ATOM 984 N N . PHE A 1 127 ? -1.406 -4.505 25.063 1.00 97.31 127 PHE A N 1
ATOM 985 C CA . PHE A 1 127 ? -2.542 -4.658 25.968 1.00 97.31 127 PHE A CA 1
ATOM 986 C C . PHE A 1 127 ? -2.326 -5.843 26.914 1.00 97.31 127 PHE A C 1
ATOM 988 O O . PHE A 1 127 ? -2.085 -6.968 26.481 1.00 97.31 127 PHE A O 1
ATOM 995 N N . GLU A 1 128 ? -2.397 -5.588 28.222 1.00 95.75 128 GLU A N 1
ATOM 996 C CA . GLU A 1 128 ? -2.187 -6.618 29.250 1.00 95.75 128 GLU A CA 1
ATOM 997 C C . GLU A 1 128 ? -3.434 -7.482 29.487 1.00 95.75 128 GLU A C 1
ATOM 999 O O . GLU A 1 128 ? -3.318 -8.653 29.860 1.00 95.75 128 GLU A O 1
ATOM 1004 N N . ASP A 1 129 ? -4.621 -6.915 29.268 1.00 97.19 129 ASP A N 1
ATOM 1005 C CA . ASP A 1 129 ? -5.905 -7.562 29.506 1.00 97.19 129 ASP A CA 1
ATOM 1006 C C . ASP A 1 129 ? -6.887 -7.390 28.335 1.00 97.19 129 ASP A C 1
ATOM 1008 O O . ASP A 1 129 ? -6.701 -6.584 27.418 1.00 97.19 129 ASP A O 1
ATOM 1012 N N . ASP A 1 130 ? -7.928 -8.225 28.348 1.00 97.56 130 ASP A N 1
ATOM 1013 C CA . ASP A 1 130 ? -8.956 -8.226 27.308 1.00 97.56 130 ASP A CA 1
ATOM 1014 C C . ASP A 1 130 ? -9.867 -6.990 27.385 1.00 97.56 130 ASP A C 1
ATOM 1016 O O . ASP A 1 130 ? -10.457 -6.627 26.370 1.00 97.56 130 ASP A O 1
ATOM 1020 N N . ASP A 1 131 ? -9.980 -6.332 28.543 1.00 98.19 131 ASP A N 1
ATOM 1021 C CA . ASP A 1 131 ? -10.841 -5.158 28.710 1.00 98.19 131 ASP A CA 1
ATOM 1022 C C . ASP A 1 131 ? -10.237 -3.951 27.976 1.00 98.19 131 ASP A C 1
ATOM 1024 O O . ASP A 1 131 ? -10.907 -3.350 27.136 1.00 98.19 131 ASP A O 1
ATOM 1028 N N . ALA A 1 132 ? -8.943 -3.679 28.170 1.00 97.69 132 ALA A N 1
ATOM 1029 C CA . ALA A 1 132 ? -8.205 -2.640 27.454 1.00 97.69 132 ALA A CA 1
ATOM 1030 C C . ALA A 1 132 ? -8.164 -2.899 25.938 1.00 97.69 132 ALA A C 1
ATOM 1032 O O . ALA A 1 132 ? -8.273 -1.973 25.132 1.00 97.69 132 ALA A O 1
ATOM 1033 N N . TRP A 1 133 ? -8.059 -4.169 25.529 1.00 98.06 133 TRP A N 1
ATOM 1034 C CA . TRP A 1 133 ? -8.163 -4.538 24.118 1.00 98.06 133 TRP A CA 1
ATOM 1035 C C . TRP A 1 133 ? -9.556 -4.254 23.541 1.00 98.06 133 TRP A C 1
ATOM 1037 O O . TRP A 1 133 ? -9.669 -3.760 22.420 1.00 98.06 133 TRP A O 1
ATOM 1047 N N . ASN A 1 134 ? -10.625 -4.537 24.289 1.00 98.25 134 ASN A N 1
ATOM 1048 C CA . ASN A 1 134 ? -11.987 -4.239 23.849 1.00 98.25 134 ASN A CA 1
ATOM 1049 C C . ASN A 1 134 ? -12.230 -2.727 23.741 1.00 98.25 134 ASN A C 1
ATOM 1051 O O . ASN A 1 134 ? -12.817 -2.293 22.752 1.00 98.25 134 ASN A O 1
ATOM 1055 N N . GLU A 1 135 ? -11.726 -1.928 24.685 1.00 98.25 135 GLU A N 1
ATOM 1056 C CA . GLU A 1 135 ? -11.766 -0.460 24.600 1.00 98.25 135 GLU A CA 1
ATOM 1057 C C . GLU A 1 135 ? -11.038 0.051 23.345 1.00 98.25 135 GLU A C 1
ATOM 1059 O O . GLU A 1 135 ? -11.552 0.908 22.620 1.00 98.25 135 GLU A O 1
ATOM 1064 N N . PHE A 1 136 ? -9.877 -0.529 23.023 1.00 98.38 136 PHE A N 1
ATOM 1065 C CA . PHE A 1 136 ? -9.165 -0.218 21.786 1.00 98.38 136 PHE A CA 1
ATOM 1066 C C . PHE A 1 136 ? -9.968 -0.600 20.535 1.00 98.38 136 PHE A C 1
ATOM 1068 O O . PHE A 1 136 ? -10.011 0.177 19.584 1.00 98.38 136 PHE A O 1
ATOM 1075 N N . LEU A 1 137 ? -10.645 -1.753 20.518 1.00 98.19 137 LEU A N 1
ATOM 1076 C CA . LEU A 1 137 ? -11.506 -2.144 19.396 1.00 98.19 137 LEU A CA 1
ATOM 1077 C C . LEU A 1 137 ? -12.718 -1.216 19.236 1.00 98.19 137 LEU A C 1
ATOM 1079 O O . LEU A 1 137 ? -13.103 -0.907 18.108 1.00 98.19 137 LEU A O 1
ATOM 1083 N N . GLU A 1 138 ? -13.317 -0.752 20.333 1.00 98.31 138 GLU A N 1
ATOM 1084 C CA . GLU A 1 138 ? -14.393 0.244 20.287 1.00 98.31 138 GLU A CA 1
ATOM 1085 C C . GLU A 1 138 ? -13.905 1.566 19.684 1.00 98.31 138 GLU A C 1
ATOM 1087 O O . GLU A 1 138 ? -14.582 2.141 18.828 1.00 98.31 138 GLU A O 1
ATOM 1092 N N . LEU A 1 139 ? -12.699 2.008 20.055 1.00 98.25 139 LEU A N 1
ATOM 1093 C CA . LEU A 1 139 ? -12.044 3.157 19.433 1.00 98.25 139 LEU A CA 1
ATOM 1094 C C . LEU A 1 139 ? -11.779 2.915 17.937 1.00 98.25 139 LEU A C 1
ATOM 1096 O O . LEU A 1 139 ? -12.108 3.766 17.105 1.00 98.25 139 LEU A O 1
ATOM 1100 N N . LEU A 1 140 ? -11.218 1.755 17.590 1.00 97.94 140 LEU A N 1
ATOM 1101 C CA . LEU A 1 140 ? -10.833 1.382 16.228 1.00 97.94 140 LEU A CA 1
ATOM 1102 C C . LEU A 1 140 ? -12.034 1.369 15.274 1.00 97.94 140 LEU A C 1
ATOM 1104 O O . LEU A 1 140 ? -11.932 1.857 14.151 1.00 97.94 140 LEU A O 1
ATOM 1108 N N . TYR A 1 141 ? -13.178 0.861 15.737 1.00 98.19 141 TYR A N 1
ATOM 1109 C CA . TYR A 1 141 ? -14.416 0.756 14.958 1.00 98.19 141 TYR A CA 1
ATOM 1110 C C . TYR A 1 141 ? -15.379 1.933 15.151 1.00 98.19 141 TYR A C 1
ATOM 1112 O O . TYR A 1 141 ? -16.535 1.851 14.726 1.00 98.19 141 TYR A O 1
ATOM 1120 N N . SER A 1 142 ? -14.940 3.015 15.796 1.00 97.94 142 SER A N 1
ATOM 1121 C CA . SER A 1 142 ? -15.761 4.215 15.950 1.00 97.94 142 SER A CA 1
ATOM 1122 C C . SER A 1 142 ? -16.056 4.854 14.591 1.00 97.94 142 SER A C 1
ATOM 1124 O O . SER A 1 142 ? -15.181 4.967 13.724 1.00 97.94 142 SER A O 1
ATOM 1126 N N . LYS A 1 143 ? -17.295 5.308 14.397 1.00 96.69 143 LYS A N 1
ATOM 1127 C CA . LYS A 1 143 ? -17.713 5.934 13.142 1.00 96.69 143 LYS A CA 1
ATOM 1128 C C . LYS A 1 143 ? -17.156 7.342 13.006 1.00 96.69 143 LYS A C 1
ATOM 1130 O O . LYS A 1 143 ? -16.954 8.032 14.007 1.00 96.69 143 LYS A O 1
ATOM 1135 N N . ARG A 1 144 ? -16.941 7.787 11.765 1.00 94.19 144 ARG A N 1
ATOM 1136 C CA . ARG A 1 144 ? -16.398 9.125 11.479 1.00 94.19 144 ARG A CA 1
ATOM 1137 C C . ARG A 1 144 ? -17.308 10.241 11.999 1.00 94.19 144 ARG A C 1
ATOM 1139 O O . ARG A 1 144 ? -16.809 11.281 12.410 1.00 94.19 144 ARG A O 1
ATOM 1146 N N . GLU A 1 145 ? -18.620 10.014 12.047 1.00 93.88 145 GLU A N 1
ATOM 1147 C CA . GLU A 1 145 ? -19.583 10.972 12.602 1.00 93.88 145 GLU A CA 1
ATOM 1148 C C . GLU A 1 145 ? -19.470 11.130 14.123 1.00 93.88 145 GLU A C 1
ATOM 1150 O O . GLU A 1 145 ? -19.791 12.195 14.647 1.00 93.88 145 GLU A O 1
ATOM 1155 N N . ASP A 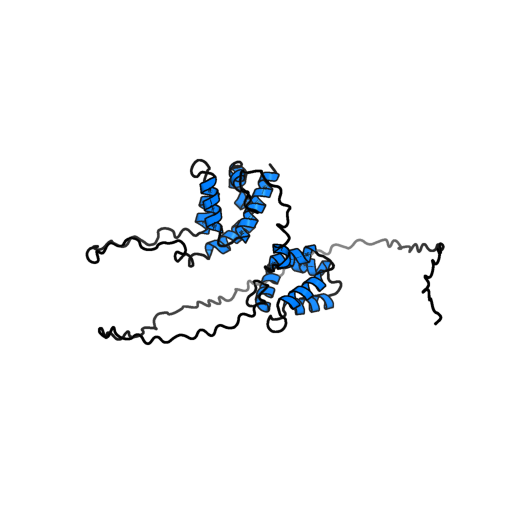1 146 ? -19.022 10.085 14.824 1.00 96.06 146 ASP A N 1
ATOM 1156 C CA . ASP A 1 146 ? -18.877 10.096 16.282 1.00 96.06 146 ASP A CA 1
ATOM 1157 C C . ASP A 1 146 ? -17.539 10.710 16.709 1.00 96.06 146 ASP A C 1
ATOM 1159 O O . ASP A 1 146 ? -17.447 11.327 17.771 1.00 96.06 146 ASP A O 1
ATOM 1163 N N . LYS A 1 147 ? -16.495 10.527 15.890 1.00 95.44 147 LYS A N 1
ATOM 1164 C CA . LYS A 1 147 ? -15.139 10.994 16.186 1.00 95.44 147 LYS A CA 1
ATOM 1165 C C . LYS A 1 147 ? -14.399 11.408 14.907 1.00 95.44 147 LYS A C 1
ATOM 1167 O O . LYS A 1 147 ? -14.189 10.530 14.059 1.00 95.44 147 LYS A O 1
ATOM 1172 N N . PRO A 1 148 ? -13.974 12.680 14.764 1.00 93.81 148 PRO A N 1
ATOM 1173 C CA . PRO A 1 148 ? -13.245 13.142 13.582 1.00 93.81 148 PRO A CA 1
ATOM 1174 C C . PRO A 1 148 ? -11.895 12.427 13.453 1.00 93.81 148 PRO A C 1
ATOM 1176 O O . PRO A 1 148 ? -11.370 11.902 14.437 1.00 93.81 148 PRO A O 1
ATOM 1179 N N . ASP A 1 149 ? -11.343 12.379 12.239 1.00 93.88 149 ASP A N 1
ATOM 1180 C CA . ASP A 1 149 ? -10.132 11.600 11.943 1.00 93.88 149 ASP A CA 1
ATOM 1181 C C . ASP A 1 149 ? -8.926 12.065 12.777 1.00 93.88 149 ASP A C 1
ATOM 1183 O O . ASP A 1 149 ? -8.182 11.225 13.280 1.00 93.88 149 ASP A O 1
ATOM 1187 N N . SER A 1 150 ? -8.801 13.376 13.019 1.00 93.00 150 SER A N 1
ATOM 1188 C CA . SER A 1 150 ? -7.797 13.983 13.908 1.00 93.00 150 SER A CA 1
ATOM 1189 C C . SER A 1 150 ? -7.833 13.392 15.316 1.00 93.00 150 SER A C 1
ATOM 1191 O O . SER A 1 150 ? -6.848 12.844 15.814 1.00 93.00 150 SER A O 1
ATOM 1193 N N . GLU A 1 151 ? -8.983 13.472 15.980 1.00 95.62 151 GLU A N 1
ATOM 1194 C CA . GLU A 1 151 ? -9.154 12.946 17.334 1.00 95.62 151 GLU A CA 1
ATOM 1195 C C . GLU A 1 151 ? -9.053 11.419 17.377 1.00 95.62 151 GLU A C 1
ATOM 1197 O O . GLU A 1 151 ? -8.518 10.857 18.337 1.00 95.62 151 GLU A O 1
ATOM 1202 N N . TRP A 1 152 ? -9.582 10.734 16.361 1.00 97.00 152 TRP A N 1
ATOM 1203 C CA . TRP A 1 152 ? -9.519 9.280 16.244 1.00 97.00 152 TRP A CA 1
ATOM 1204 C C . TRP A 1 152 ? -8.069 8.799 16.178 1.00 97.00 152 TRP A C 1
ATOM 1206 O O . TRP A 1 152 ? -7.661 7.978 17.005 1.00 97.00 152 TRP A O 1
ATOM 1216 N N . MET A 1 153 ? -7.275 9.376 15.277 1.00 96.50 153 MET A N 1
ATOM 1217 C CA . MET A 1 153 ? -5.876 9.010 15.097 1.00 96.50 153 MET A CA 1
ATOM 1218 C C . MET A 1 153 ? -5.014 9.405 16.301 1.00 96.50 153 MET A C 1
ATOM 1220 O O . MET A 1 153 ? -4.139 8.637 16.703 1.00 96.50 153 MET A O 1
ATOM 1224 N N . ASN A 1 154 ? -5.299 10.538 16.951 1.00 96.19 154 ASN A N 1
ATOM 1225 C CA . ASN A 1 154 ? -4.626 10.934 18.192 1.00 96.19 154 ASN A CA 1
ATOM 1226 C C . ASN A 1 154 ? -4.847 9.916 19.319 1.00 96.19 154 ASN A C 1
ATOM 1228 O O . ASN A 1 154 ? -3.894 9.515 19.983 1.00 96.19 154 ASN A O 1
ATOM 1232 N N . SER A 1 155 ? -6.079 9.432 19.510 1.00 98.06 155 SER A N 1
ATOM 1233 C CA . SER A 1 155 ? -6.356 8.412 20.531 1.00 98.06 155 SER A CA 1
ATOM 1234 C C . SER A 1 155 ? -5.739 7.051 20.208 1.00 98.06 155 SER A C 1
ATOM 1236 O O . SER A 1 155 ? -5.312 6.341 21.120 1.00 98.06 155 SER A O 1
ATOM 1238 N N . ILE A 1 156 ? -5.663 6.674 18.928 1.00 97.94 156 ILE A N 1
ATOM 1239 C CA . ILE A 1 156 ? -4.944 5.457 18.526 1.00 97.94 156 ILE A CA 1
ATOM 1240 C C . ILE A 1 156 ? -3.446 5.623 18.784 1.00 97.94 156 ILE A C 1
ATOM 1242 O O . ILE A 1 156 ? -2.817 4.723 19.333 1.00 97.94 156 ILE A O 1
ATOM 1246 N N . SER A 1 157 ? -2.888 6.788 18.453 1.00 96.81 157 SER A N 1
ATOM 1247 C CA . SER A 1 157 ? -1.481 7.113 18.698 1.00 96.81 157 SER A CA 1
ATOM 1248 C C . SER A 1 157 ? -1.136 7.059 20.183 1.00 96.81 157 SER A C 1
ATOM 1250 O O . SER A 1 157 ? -0.101 6.510 20.549 1.00 96.81 157 SER A O 1
ATOM 1252 N N . GLU A 1 158 ? -2.020 7.555 21.050 1.00 97.94 158 GLU A N 1
ATOM 1253 C CA . GLU A 1 158 ? -1.874 7.442 22.502 1.00 97.94 158 GLU A CA 1
ATOM 1254 C C . GLU A 1 158 ? -1.914 5.976 22.960 1.00 97.94 158 GLU A C 1
ATOM 1256 O O . GLU A 1 158 ? -1.032 5.543 23.705 1.00 97.94 158 GLU A O 1
ATOM 1261 N N . SER A 1 159 ? -2.865 5.189 22.445 1.00 98.00 159 SER A N 1
ATOM 1262 C CA . SER A 1 159 ? -3.002 3.758 22.764 1.00 98.00 159 SER A CA 1
ATOM 1263 C C . SER A 1 159 ? -1.782 2.938 22.327 1.00 98.00 159 SER A C 1
ATOM 1265 O O . SER A 1 159 ? -1.388 2.000 23.012 1.00 98.00 159 SER A O 1
ATOM 1267 N N . LEU A 1 160 ? -1.156 3.300 21.203 1.00 97.56 160 LEU A N 1
ATOM 1268 C CA . LEU A 1 160 ? 0.024 2.628 20.648 1.00 97.56 160 LEU A CA 1
ATOM 1269 C C . LEU A 1 160 ? 1.353 3.302 21.038 1.00 97.56 160 LEU A C 1
ATOM 1271 O O . LEU A 1 160 ? 2.415 2.868 20.592 1.00 97.56 160 LEU A O 1
ATOM 1275 N N . SER A 1 161 ? 1.327 4.328 21.893 1.00 96.12 161 SER A N 1
ATOM 1276 C CA . SER A 1 161 ? 2.505 5.143 22.239 1.00 96.12 161 SER A CA 1
ATOM 1277 C C . SER A 1 161 ? 3.635 4.353 22.908 1.00 96.12 161 SER A C 1
ATOM 1279 O O . SER A 1 161 ? 4.806 4.710 22.780 1.00 96.12 161 SER A O 1
ATOM 1281 N N . ALA A 1 162 ? 3.305 3.246 23.580 1.00 96.19 162 ALA A N 1
ATOM 1282 C CA . ALA A 1 162 ? 4.281 2.347 24.188 1.00 96.19 162 ALA A CA 1
ATOM 1283 C C . ALA A 1 162 ? 5.150 1.607 23.153 1.00 96.19 162 ALA A C 1
ATOM 1285 O O . ALA A 1 162 ? 6.233 1.130 23.495 1.00 96.19 162 ALA A O 1
ATOM 1286 N N . ASN A 1 163 ? 4.696 1.507 21.898 1.00 96.75 163 ASN A N 1
ATOM 1287 C CA . ASN A 1 163 ? 5.392 0.786 20.838 1.00 96.75 163 ASN A CA 1
ATOM 1288 C C . ASN A 1 163 ? 5.328 1.555 19.500 1.00 96.75 163 ASN A C 1
ATOM 1290 O O . ASN A 1 163 ? 4.541 1.206 18.615 1.00 96.75 163 ASN A O 1
ATOM 1294 N N . PRO A 1 164 ? 6.172 2.594 19.325 1.00 95.62 164 PRO A N 1
ATOM 1295 C CA . PRO A 1 164 ? 6.135 3.469 18.151 1.00 95.62 164 PRO A CA 1
ATOM 1296 C C . PRO A 1 164 ? 6.207 2.757 16.784 1.00 95.62 164 PRO A C 1
ATOM 1298 O O . PRO A 1 164 ? 5.475 3.165 15.884 1.00 95.62 164 PRO A O 1
ATOM 1301 N N . PRO A 1 165 ? 6.993 1.675 16.590 1.00 95.50 165 PRO A N 1
ATOM 1302 C CA . PRO A 1 165 ? 6.987 0.924 15.328 1.00 95.50 165 PRO A CA 1
ATOM 1303 C C . PRO A 1 165 ? 5.611 0.376 14.914 1.00 95.50 165 PRO A C 1
ATOM 1305 O O . PRO A 1 165 ? 5.284 0.353 13.725 1.00 95.50 165 PRO A O 1
ATOM 1308 N N . LEU A 1 166 ? 4.779 -0.036 15.880 1.00 97.44 166 LEU A N 1
ATOM 1309 C CA . LEU A 1 166 ? 3.421 -0.508 15.591 1.00 97.44 166 LEU A CA 1
ATOM 1310 C C . LEU A 1 166 ? 2.513 0.631 15.142 1.00 97.44 166 LEU A C 1
ATOM 1312 O O . LEU A 1 166 ? 1.678 0.424 14.267 1.00 97.44 166 LEU A O 1
ATOM 1316 N N . LEU A 1 167 ? 2.698 1.830 15.696 1.00 96.50 167 LEU A N 1
ATOM 1317 C CA . LEU A 1 167 ? 1.967 3.016 15.265 1.00 96.50 167 LEU A CA 1
ATOM 1318 C C . LEU A 1 167 ? 2.321 3.405 13.823 1.00 96.50 167 LEU A C 1
ATOM 1320 O O . LEU A 1 167 ? 1.420 3.687 13.040 1.00 96.50 167 LEU A O 1
ATOM 1324 N N . VAL A 1 168 ? 3.607 3.375 13.458 1.00 94.00 168 VAL A N 1
ATOM 1325 C CA . VAL A 1 168 ? 4.055 3.650 12.078 1.00 94.00 168 VAL A CA 1
ATOM 1326 C C . VAL A 1 168 ? 3.426 2.656 11.102 1.00 94.00 168 VAL A C 1
ATOM 1328 O O . VAL A 1 168 ? 2.807 3.054 10.119 1.00 94.00 168 VAL A O 1
ATOM 1331 N N . THR A 1 169 ? 3.507 1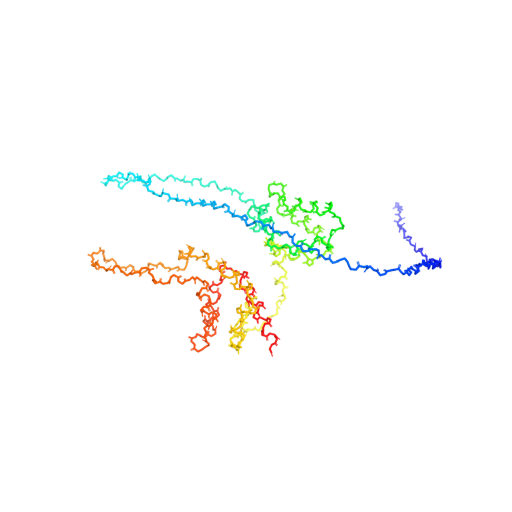.363 11.419 1.00 94.56 169 THR A N 1
ATOM 1332 C CA . THR A 1 169 ? 2.909 0.303 10.591 1.00 94.56 169 THR A CA 1
ATOM 1333 C C . THR A 1 169 ? 1.391 0.472 10.488 1.00 94.56 169 THR A C 1
ATOM 1335 O O . THR A 1 169 ? 0.818 0.330 9.411 1.00 94.56 169 THR A O 1
ATOM 1338 N N . PHE A 1 170 ? 0.725 0.827 11.592 1.00 96.81 170 PHE A N 1
ATOM 1339 C CA . PHE A 1 170 ? -0.707 1.102 11.590 1.00 96.81 170 PHE A CA 1
ATOM 1340 C C . PHE A 1 170 ? -1.061 2.247 10.636 1.00 96.81 170 PHE A C 1
ATOM 1342 O O . PHE A 1 170 ? -1.931 2.062 9.790 1.00 96.81 170 PHE A O 1
ATOM 1349 N N . LYS A 1 171 ? -0.365 3.392 10.733 1.00 95.06 171 LYS A N 1
ATOM 1350 C CA . LYS A 1 171 ? -0.567 4.563 9.860 1.00 95.06 171 LYS A CA 1
ATOM 1351 C C . LYS A 1 171 ? -0.415 4.204 8.381 1.00 95.06 171 LYS A C 1
ATOM 1353 O O . LYS A 1 171 ? -1.256 4.596 7.576 1.00 95.06 171 LYS A O 1
ATOM 1358 N N . GLN A 1 172 ? 0.582 3.385 8.045 1.00 89.62 172 GLN A N 1
ATOM 1359 C CA . GLN A 1 172 ? 0.778 2.871 6.686 1.00 89.62 172 GLN A CA 1
ATOM 1360 C C . GLN A 1 172 ? -0.399 2.007 6.214 1.00 89.62 172 GLN A C 1
ATOM 1362 O O . GLN A 1 172 ? -0.895 2.206 5.109 1.00 89.62 172 GLN A O 1
ATOM 1367 N N . ILE A 1 173 ? -0.885 1.081 7.051 1.00 92.88 173 ILE A N 1
ATOM 1368 C CA . ILE A 1 173 ? -2.014 0.196 6.711 1.00 92.88 173 ILE A CA 1
ATOM 1369 C C . ILE A 1 173 ? -3.285 0.999 6.406 1.00 92.88 173 ILE A C 1
ATOM 1371 O O . ILE A 1 173 ? -4.023 0.649 5.487 1.00 92.88 173 ILE A O 1
ATOM 1375 N N . ILE A 1 174 ? -3.552 2.058 7.174 1.00 94.94 174 ILE A N 1
ATOM 1376 C CA . ILE A 1 174 ? -4.768 2.871 7.013 1.00 94.94 174 ILE A CA 1
ATOM 1377 C C . ILE A 1 174 ? -4.610 4.022 6.006 1.00 94.94 174 ILE A C 1
ATOM 1379 O O . ILE A 1 174 ? -5.584 4.727 5.741 1.00 94.94 174 ILE A O 1
ATOM 1383 N N . GLY A 1 175 ? -3.404 4.228 5.464 1.00 89.88 175 GLY A N 1
ATOM 1384 C CA . GLY A 1 175 ? -3.099 5.338 4.559 1.00 89.88 175 GLY A CA 1
ATOM 1385 C C . GLY A 1 175 ? -3.278 6.706 5.219 1.00 89.88 175 GLY A C 1
ATOM 1386 O O . GLY A 1 175 ? -3.910 7.585 4.638 1.00 89.88 175 GLY A O 1
ATOM 1387 N N . PHE A 1 176 ? -2.797 6.856 6.454 1.00 90.94 176 PHE A N 1
ATOM 1388 C CA . PHE A 1 176 ? -2.792 8.132 7.168 1.00 90.94 176 PHE A CA 1
ATOM 1389 C C . PHE A 1 176 ? -1.455 8.843 6.950 1.00 90.94 176 PHE A C 1
ATOM 1391 O O . PHE A 1 176 ? -0.400 8.265 7.216 1.00 90.94 176 PHE A O 1
ATOM 1398 N N . TYR A 1 177 ? -1.522 10.090 6.489 1.00 76.50 177 TYR A N 1
ATOM 1399 C CA . TYR A 1 177 ? -0.370 10.952 6.238 1.00 76.50 177 TYR A CA 1
ATOM 1400 C C . TYR A 1 177 ? -0.396 12.084 7.264 1.00 76.50 177 TYR A C 1
ATOM 1402 O O . TYR A 1 177 ? -1.345 12.866 7.281 1.00 76.50 177 TYR A O 1
ATOM 1410 N N . ASP A 1 178 ? 0.608 12.156 8.139 1.00 79.31 178 ASP A N 1
ATOM 1411 C CA . ASP A 1 178 ? 0.789 13.348 8.965 1.00 79.31 178 ASP A CA 1
ATOM 1412 C C . ASP A 1 178 ? 1.273 14.485 8.064 1.00 79.31 178 ASP A C 1
ATOM 1414 O O . ASP A 1 178 ? 2.293 14.350 7.387 1.00 79.31 178 ASP A O 1
ATOM 1418 N N . ASP A 1 179 ? 0.582 15.625 8.091 1.00 70.19 179 ASP A N 1
ATOM 1419 C CA . ASP A 1 179 ? 1.018 16.834 7.376 1.00 70.19 179 ASP A CA 1
ATOM 1420 C C . ASP A 1 179 ? 2.451 17.258 7.776 1.00 70.19 179 ASP A C 1
ATOM 1422 O O . ASP A 1 179 ? 3.176 17.874 6.986 1.00 70.19 179 ASP A O 1
ATOM 1426 N N . ASP A 1 180 ? 2.886 16.885 8.984 1.00 64.31 180 ASP A N 1
ATOM 1427 C CA . ASP A 1 180 ? 4.217 17.179 9.518 1.00 64.31 180 ASP A CA 1
ATOM 1428 C C . ASP A 1 180 ? 5.339 16.352 8.855 1.00 64.31 180 ASP A C 1
ATOM 1430 O O . ASP A 1 180 ? 6.466 16.843 8.751 1.00 64.31 180 ASP A O 1
ATOM 1434 N N . ASP A 1 181 ? 5.053 15.147 8.345 1.00 58.22 181 ASP A N 1
ATOM 1435 C CA . ASP A 1 181 ? 6.076 14.292 7.719 1.00 58.22 181 ASP A CA 1
ATOM 1436 C C . ASP A 1 181 ? 6.461 14.802 6.317 1.00 58.22 181 ASP A C 1
ATOM 1438 O O . ASP A 1 181 ? 7.592 14.617 5.872 1.00 58.22 181 ASP A O 1
ATOM 1442 N N . THR A 1 182 ? 5.571 15.540 5.644 1.00 53.16 182 THR A N 1
ATOM 1443 C CA . THR A 1 182 ? 5.858 16.167 4.339 1.00 53.16 182 THR A CA 1
ATOM 1444 C C . THR A 1 182 ? 6.685 17.454 4.404 1.00 53.16 182 THR A C 1
ATOM 1446 O O . THR A 1 182 ? 7.078 17.965 3.358 1.00 53.16 182 THR A O 1
ATOM 1449 N N . GLN A 1 183 ? 6.962 18.006 5.592 1.00 50.81 183 GLN A N 1
ATOM 1450 C CA . GLN A 1 183 ? 7.759 19.239 5.726 1.00 50.81 183 GLN A CA 1
ATOM 1451 C C . GLN A 1 183 ? 9.143 19.036 6.351 1.00 50.81 183 GLN A C 1
ATOM 1453 O O . GLN A 1 183 ? 9.888 20.007 6.495 1.00 50.81 183 GLN A O 1
ATOM 1458 N N . GLN A 1 184 ? 9.518 17.805 6.712 1.00 47.22 184 GLN A N 1
ATOM 1459 C CA . GLN A 1 184 ? 10.832 17.524 7.302 1.00 47.22 184 GLN A CA 1
ATOM 1460 C C . GLN A 1 184 ? 11.902 17.101 6.281 1.00 47.22 184 GLN A C 1
ATOM 1462 O O . GLN A 1 184 ? 13.002 16.704 6.662 1.00 47.22 184 GLN A O 1
ATOM 1467 N N . GLU A 1 185 ? 11.631 17.281 4.991 1.00 52.09 185 GLU A N 1
ATOM 1468 C CA . GLU A 1 185 ? 12.629 17.241 3.925 1.00 52.09 185 GLU A CA 1
ATOM 1469 C C . GLU A 1 185 ? 12.618 18.611 3.216 1.00 52.09 185 GLU A C 1
ATOM 1471 O O . GLU A 1 185 ? 11.562 19.122 2.860 1.00 52.09 185 GLU A O 1
ATOM 1476 N N . PHE A 1 186 ? 13.797 19.228 3.052 1.00 48.19 186 PHE A N 1
ATOM 1477 C CA . PHE A 1 186 ? 14.071 20.466 2.287 1.00 48.19 186 PHE A CA 1
ATOM 1478 C C . PHE A 1 186 ? 14.107 21.849 2.971 1.00 48.19 186 PHE A C 1
ATOM 1480 O O . PHE A 1 186 ? 13.952 22.877 2.311 1.00 48.19 186 PHE A O 1
ATOM 1487 N N . GLU A 1 187 ? 14.537 21.934 4.232 1.00 47.09 187 GLU A N 1
ATOM 1488 C CA . GLU A 1 187 ? 15.320 23.107 4.690 1.00 47.09 187 GLU A CA 1
ATOM 1489 C C . GLU A 1 187 ? 16.828 22.799 4.748 1.00 47.09 187 GLU A C 1
ATOM 1491 O O . GLU A 1 187 ? 17.535 23.186 5.680 1.00 47.09 187 GLU A O 1
ATOM 1496 N N . ASP A 1 188 ? 17.366 22.127 3.725 1.00 44.38 188 ASP A N 1
ATOM 1497 C CA . ASP A 1 188 ? 18.814 22.019 3.561 1.00 44.38 188 ASP A CA 1
ATOM 1498 C C . ASP A 1 188 ? 19.358 23.244 2.814 1.00 44.38 188 ASP A C 1
ATOM 1500 O O . ASP A 1 188 ? 19.270 23.403 1.597 1.00 44.38 188 ASP A O 1
ATOM 1504 N N . SER A 1 189 ? 19.911 24.158 3.612 1.00 51.94 189 SER A N 1
ATOM 1505 C CA . SER A 1 189 ? 21.233 24.742 3.393 1.00 51.94 189 SER A CA 1
ATOM 1506 C C . SER A 1 189 ? 21.662 24.861 1.923 1.00 51.94 189 SER A C 1
ATOM 1508 O O . SER A 1 189 ? 22.343 23.991 1.383 1.00 51.94 189 SER A O 1
ATOM 1510 N N . TYR A 1 190 ? 21.359 26.019 1.331 1.00 49.59 190 TYR A N 1
ATOM 1511 C CA . TYR A 1 190 ? 21.931 26.545 0.089 1.00 49.59 190 TYR A CA 1
ATOM 1512 C C . TYR A 1 190 ? 23.456 26.295 0.017 1.00 49.59 190 TYR A C 1
ATOM 1514 O O . TYR A 1 190 ? 24.262 27.106 0.478 1.00 49.59 190 TYR A O 1
ATOM 1522 N N . SER A 1 191 ? 23.864 25.170 -0.571 1.00 50.06 191 SER A N 1
ATOM 1523 C CA . SER A 1 191 ? 25.235 24.917 -1.006 1.00 50.06 191 SER A CA 1
ATOM 1524 C C . SER A 1 191 ? 25.256 25.104 -2.521 1.00 50.06 191 SER A C 1
ATOM 1526 O O . SER A 1 191 ? 24.779 24.242 -3.262 1.00 50.06 191 SER A O 1
ATOM 1528 N N . PRO A 1 192 ? 25.696 26.274 -3.009 1.00 58.34 192 PRO A N 1
ATOM 1529 C CA . PRO A 1 192 ? 25.638 26.583 -4.421 1.00 58.34 192 PRO A CA 1
ATOM 1530 C C . PRO A 1 192 ? 26.741 25.822 -5.173 1.00 58.34 192 PRO A C 1
ATOM 1532 O O . PRO A 1 192 ? 27.904 25.836 -4.777 1.00 58.34 192 PRO A O 1
ATOM 1535 N N . GLU A 1 193 ? 26.345 25.247 -6.311 1.00 49.34 193 GLU A N 1
ATOM 1536 C CA . GLU A 1 193 ? 27.192 24.817 -7.435 1.00 49.34 193 GLU A CA 1
ATOM 1537 C C . GLU A 1 193 ? 27.773 23.391 -7.412 1.00 49.34 193 GLU A C 1
ATOM 1539 O O . GLU A 1 193 ? 28.985 23.196 -7.429 1.00 49.34 193 GLU A O 1
ATOM 1544 N N . ILE A 1 194 ? 26.907 22.383 -7.584 1.00 43.34 194 ILE A N 1
ATOM 1545 C CA . ILE A 1 194 ? 27.219 21.254 -8.479 1.00 43.34 194 ILE A CA 1
ATOM 1546 C C . ILE A 1 194 ? 26.044 21.072 -9.445 1.00 43.34 194 ILE A C 1
ATOM 1548 O O . ILE A 1 194 ? 25.031 20.454 -9.150 1.00 43.34 194 ILE A O 1
ATOM 1552 N N . SER A 1 195 ? 26.189 21.678 -10.619 1.00 54.62 195 SER A N 1
ATOM 1553 C CA . SER A 1 195 ? 25.341 21.444 -11.783 1.00 54.62 195 SER A CA 1
ATOM 1554 C C . SER A 1 195 ? 25.665 20.067 -12.369 1.00 54.62 195 SER A C 1
ATOM 1556 O O . SER A 1 195 ? 26.696 19.919 -13.027 1.00 54.62 195 SER A O 1
ATOM 1558 N N . GLY A 1 196 ? 24.780 19.086 -12.195 1.00 46.72 196 GLY A N 1
ATOM 1559 C CA . GLY A 1 196 ? 24.811 17.841 -12.963 1.00 46.72 196 GLY A CA 1
ATOM 1560 C C . GLY A 1 196 ? 24.010 16.719 -12.313 1.00 46.72 196 GLY A C 1
ATOM 1561 O O . GLY A 1 196 ? 24.417 16.237 -11.269 1.00 46.72 196 GLY A O 1
ATOM 1562 N N . THR A 1 197 ? 22.926 16.325 -12.990 1.00 40.59 197 THR A N 1
ATOM 1563 C CA . THR A 1 197 ? 21.983 15.221 -12.711 1.00 40.59 197 THR A CA 1
ATOM 1564 C C . THR A 1 197 ? 21.090 15.416 -11.489 1.00 40.59 197 THR A C 1
ATOM 1566 O O . THR A 1 197 ? 21.411 15.019 -10.375 1.00 40.59 197 THR A O 1
ATOM 1569 N N . SER A 1 198 ? 19.945 16.041 -11.752 1.00 43.88 198 SER A N 1
ATOM 1570 C CA . SER A 1 198 ? 18.728 16.003 -10.948 1.00 43.88 198 SER A CA 1
ATOM 1571 C C . SER A 1 198 ? 18.342 14.556 -10.633 1.00 43.88 198 SER A C 1
ATOM 1573 O O . SER A 1 198 ? 17.695 13.900 -11.448 1.00 43.88 198 SER A O 1
ATOM 1575 N N . ASN A 1 199 ? 18.765 14.068 -9.471 1.00 42.84 199 ASN A N 1
ATOM 1576 C CA . ASN A 1 199 ? 18.099 12.953 -8.819 1.00 42.84 199 ASN A CA 1
ATOM 1577 C C . ASN A 1 199 ? 16.839 13.540 -8.192 1.00 42.84 199 ASN A C 1
ATOM 1579 O O . ASN A 1 199 ? 16.888 14.104 -7.102 1.00 42.84 199 ASN A O 1
ATOM 1583 N N . ASP A 1 200 ? 15.777 13.508 -8.991 1.00 50.91 200 ASP A N 1
ATOM 1584 C CA . ASP A 1 200 ? 14.397 13.674 -8.557 1.00 50.91 200 ASP A CA 1
ATOM 1585 C C . ASP A 1 200 ? 14.174 12.725 -7.374 1.00 50.91 200 ASP A C 1
ATOM 1587 O O . ASP A 1 200 ? 14.522 11.542 -7.432 1.00 50.91 200 ASP A O 1
ATOM 1591 N N . GLU A 1 201 ? 13.761 13.284 -6.249 1.00 49.38 201 GLU A N 1
ATOM 1592 C CA . GLU A 1 201 ? 13.806 12.623 -4.954 1.00 49.38 201 GLU A CA 1
ATOM 1593 C C . GLU A 1 201 ? 12.867 11.414 -4.930 1.00 49.38 201 GLU A C 1
ATOM 1595 O O . GLU A 1 201 ? 11.659 11.542 -5.103 1.00 49.38 201 GLU A O 1
ATOM 1600 N N . GLY A 1 202 ? 13.432 10.227 -4.702 1.00 69.00 202 GLY A N 1
ATOM 1601 C CA . GLY A 1 202 ? 12.673 9.039 -4.307 1.00 69.00 202 GLY A CA 1
ATOM 1602 C C . GLY A 1 202 ? 12.459 7.962 -5.369 1.00 69.00 202 GLY A C 1
ATOM 1603 O O . GLY A 1 202 ? 12.018 6.881 -4.999 1.00 69.00 202 GLY A O 1
ATOM 1604 N N . PHE A 1 203 ? 12.810 8.179 -6.640 1.00 81.12 203 PHE A N 1
ATOM 1605 C CA . PHE A 1 203 ? 12.712 7.108 -7.641 1.00 81.12 203 PHE A CA 1
ATOM 1606 C C . PHE A 1 203 ? 13.892 6.139 -7.537 1.00 81.12 203 PHE A C 1
ATOM 1608 O O . PHE A 1 203 ? 15.055 6.531 -7.690 1.00 81.12 203 PHE A O 1
ATOM 1615 N N . ILE A 1 204 ? 13.598 4.863 -7.281 1.00 90.88 204 ILE A N 1
ATOM 1616 C CA . ILE A 1 204 ? 14.606 3.805 -7.270 1.00 90.88 204 ILE A CA 1
ATOM 1617 C C . ILE A 1 204 ? 14.803 3.327 -8.711 1.00 90.88 204 ILE A C 1
ATOM 1619 O O . ILE A 1 204 ? 13.864 2.901 -9.376 1.00 90.88 204 ILE A O 1
ATOM 1623 N N . ASP A 1 205 ? 16.042 3.375 -9.202 1.00 94.56 205 ASP A N 1
ATOM 1624 C CA . ASP A 1 205 ? 16.388 2.807 -10.509 1.00 94.56 205 ASP A CA 1
ATOM 1625 C C . ASP A 1 205 ? 16.185 1.284 -10.473 1.00 94.56 205 ASP A C 1
ATOM 1627 O O . ASP A 1 205 ? 16.941 0.547 -9.828 1.00 94.56 205 ASP A O 1
ATOM 1631 N N . ILE A 1 206 ? 15.147 0.813 -11.168 1.00 97.06 206 ILE A N 1
ATOM 1632 C CA . ILE A 1 206 ? 14.790 -0.609 -11.225 1.00 97.06 206 ILE A CA 1
ATOM 1633 C C . ILE A 1 206 ? 15.540 -1.357 -12.331 1.00 97.06 206 ILE A C 1
ATOM 1635 O O . ILE A 1 206 ? 15.521 -2.589 -12.373 1.00 97.06 206 ILE A O 1
ATOM 1639 N N . THR A 1 207 ? 16.241 -0.658 -13.227 1.00 97.81 207 THR A N 1
ATOM 1640 C CA . THR A 1 207 ? 16.940 -1.266 -14.369 1.00 97.81 207 THR A CA 1
ATOM 1641 C C . THR A 1 207 ? 18.049 -2.270 -14.011 1.00 97.81 207 THR A C 1
ATOM 1643 O O . THR A 1 207 ? 18.253 -3.208 -14.806 1.00 97.81 207 THR A O 1
ATOM 1646 N N . PRO A 1 208 ? 18.760 -2.195 -12.857 1.00 97.50 208 PRO A N 1
ATOM 1647 C CA . PRO A 1 208 ? 19.844 -3.126 -12.557 1.00 97.50 208 PRO A CA 1
ATOM 1648 C C . PRO A 1 208 ? 19.382 -4.583 -12.424 1.00 97.50 208 PRO A C 1
ATOM 1650 O O . PRO A 1 208 ? 20.156 -5.482 -12.765 1.00 97.50 208 PRO A O 1
ATOM 1653 N N . ILE A 1 209 ? 18.117 -4.845 -12.052 1.00 97.31 209 ILE A N 1
ATOM 1654 C CA . ILE A 1 209 ? 17.576 -6.213 -11.924 1.00 97.31 209 ILE A CA 1
ATOM 1655 C C . ILE A 1 209 ? 17.667 -7.003 -13.236 1.00 97.31 209 ILE A C 1
ATOM 1657 O O . ILE A 1 209 ? 17.871 -8.219 -13.242 1.00 97.31 209 ILE A O 1
ATOM 1661 N N . ARG A 1 210 ? 17.608 -6.314 -14.385 1.00 97.06 210 ARG A N 1
ATOM 1662 C CA . ARG A 1 210 ? 17.718 -6.934 -15.716 1.00 97.06 210 ARG A CA 1
ATOM 1663 C C . ARG A 1 210 ? 19.122 -7.479 -16.008 1.00 97.06 210 ARG A C 1
ATOM 1665 O O . ARG A 1 210 ? 19.298 -8.232 -16.966 1.00 97.06 210 ARG A O 1
ATOM 1672 N N . GLY A 1 211 ? 20.117 -7.140 -15.184 1.00 96.69 211 GLY A N 1
ATOM 1673 C CA . GLY A 1 211 ? 21.436 -7.777 -15.176 1.00 96.69 211 GLY A CA 1
ATOM 1674 C C . GLY A 1 211 ? 21.423 -9.220 -14.654 1.00 96.69 211 GLY A C 1
ATOM 1675 O O . GLY A 1 211 ? 22.372 -9.963 -14.910 1.00 96.69 211 GLY A O 1
ATOM 1676 N N . PHE A 1 212 ? 20.337 -9.641 -13.995 1.00 96.81 212 PHE A N 1
ATOM 1677 C CA . PHE A 1 212 ? 20.215 -10.924 -13.304 1.00 96.81 212 PHE A CA 1
ATOM 1678 C C . PHE A 1 212 ? 19.053 -11.761 -13.873 1.00 96.81 212 PHE A C 1
ATOM 1680 O O . PHE A 1 212 ? 18.013 -11.934 -13.235 1.00 96.81 212 PHE A O 1
ATOM 1687 N N . PRO A 1 213 ? 19.201 -12.353 -15.075 1.00 94.94 213 PRO A N 1
ATOM 1688 C CA . PRO A 1 213 ? 18.104 -13.053 -15.754 1.00 94.94 213 PRO A CA 1
ATOM 1689 C C . PRO A 1 213 ? 17.537 -14.232 -14.950 1.00 94.94 213 PRO A C 1
ATOM 1691 O O . PRO A 1 213 ? 16.347 -14.514 -15.024 1.00 94.94 213 PRO A O 1
ATOM 1694 N N . LYS A 1 214 ? 18.363 -14.897 -14.130 1.00 96.12 214 LYS A N 1
ATOM 1695 C CA . LYS A 1 214 ? 17.905 -15.986 -13.252 1.00 96.12 214 LYS A CA 1
ATOM 1696 C C . LYS A 1 214 ? 16.968 -15.504 -12.145 1.00 96.12 214 LYS A C 1
ATOM 1698 O O . LYS A 1 214 ? 16.072 -16.257 -11.767 1.00 96.12 214 LYS A O 1
ATOM 1703 N N . ILE A 1 215 ? 17.193 -14.299 -11.622 1.00 96.38 215 ILE A N 1
ATOM 1704 C CA . ILE A 1 215 ? 16.318 -13.682 -10.622 1.00 96.38 215 ILE A CA 1
ATOM 1705 C C . ILE A 1 215 ? 14.996 -13.334 -11.303 1.00 96.38 215 ILE A C 1
ATOM 1707 O O . ILE A 1 215 ? 13.951 -13.800 -10.866 1.00 96.38 215 ILE A O 1
ATOM 1711 N N . MET A 1 216 ? 15.048 -12.663 -12.458 1.00 95.88 216 MET A N 1
ATOM 1712 C CA . MET A 1 216 ? 13.861 -12.320 -13.256 1.00 95.88 216 MET A CA 1
ATOM 1713 C C . MET A 1 216 ? 12.989 -13.540 -13.602 1.00 95.88 216 MET A C 1
ATOM 1715 O O . MET A 1 216 ? 11.773 -13.503 -13.433 1.00 95.88 216 MET A O 1
ATOM 1719 N N . GLU A 1 217 ? 13.595 -14.657 -14.019 1.00 94.81 217 GLU A N 1
ATOM 1720 C CA . GLU A 1 217 ? 12.881 -15.912 -14.313 1.00 94.81 217 GLU A CA 1
ATOM 1721 C C . GLU A 1 217 ? 12.212 -16.552 -13.082 1.00 94.81 217 GLU A C 1
ATOM 1723 O O . GLU A 1 217 ? 11.267 -17.338 -13.220 1.00 94.81 217 GLU A O 1
ATOM 1728 N N . ASN A 1 218 ? 12.708 -16.260 -11.877 1.00 96.88 218 ASN A N 1
ATOM 1729 C CA . ASN A 1 218 ? 12.200 -16.820 -10.626 1.00 96.88 218 ASN A CA 1
ATOM 1730 C C . ASN A 1 218 ? 11.427 -15.815 -9.769 1.00 96.88 218 ASN A C 1
ATOM 1732 O O . ASN A 1 218 ? 10.823 -16.243 -8.790 1.00 96.88 218 ASN A O 1
ATOM 1736 N N . LEU A 1 219 ? 11.360 -14.541 -10.158 1.00 96.50 219 LEU A N 1
ATOM 1737 C CA . LEU A 1 219 ? 10.762 -13.463 -9.372 1.00 96.50 219 LEU A CA 1
ATOM 1738 C C . LEU A 1 219 ? 9.319 -13.788 -8.956 1.00 96.50 219 LEU A C 1
ATOM 1740 O O . LEU A 1 219 ? 8.953 -13.659 -7.791 1.00 96.50 219 LEU A O 1
ATOM 1744 N N . GLU A 1 220 ? 8.519 -14.331 -9.879 1.00 96.94 220 GLU A N 1
ATOM 1745 C CA . GLU A 1 220 ? 7.138 -14.759 -9.601 1.00 96.94 220 GLU A CA 1
ATOM 1746 C C . GLU A 1 220 ? 7.045 -15.914 -8.596 1.00 96.94 220 GLU A C 1
ATOM 1748 O O . GLU A 1 220 ? 6.081 -16.011 -7.837 1.00 96.94 220 GLU A O 1
ATOM 1753 N N . LYS A 1 221 ? 8.050 -16.793 -8.565 1.00 96.94 221 LYS A N 1
ATOM 1754 C CA . LYS A 1 221 ? 8.106 -17.914 -7.618 1.00 96.94 221 LYS A CA 1
ATOM 1755 C C . LYS A 1 221 ? 8.626 -17.478 -6.252 1.00 96.94 221 LYS A C 1
ATOM 1757 O O . LYS A 1 221 ? 8.165 -18.027 -5.256 1.00 96.94 221 LYS A O 1
ATOM 1762 N N . SER A 1 222 ? 9.578 -16.546 -6.218 1.00 97.06 222 SER A N 1
ATOM 1763 C CA . SER A 1 222 ? 10.175 -16.012 -4.990 1.00 97.06 222 SER A CA 1
ATOM 1764 C C . SER A 1 222 ? 9.213 -15.080 -4.251 1.00 97.06 222 SER A C 1
ATOM 1766 O O . SER A 1 222 ? 9.124 -15.145 -3.028 1.00 97.06 222 SER A O 1
ATOM 1768 N N . TYR A 1 223 ? 8.418 -14.291 -4.985 1.00 97.25 223 TYR A N 1
ATOM 1769 C CA . TYR A 1 223 ? 7.506 -13.285 -4.426 1.00 97.25 223 TYR A CA 1
ATOM 1770 C C . TYR A 1 223 ? 6.042 -13.516 -4.825 1.00 97.25 223 TYR A C 1
ATOM 1772 O O . TYR A 1 223 ? 5.390 -12.617 -5.364 1.00 97.25 223 TYR A O 1
ATOM 1780 N N . PRO A 1 224 ? 5.459 -14.698 -4.549 1.00 93.88 224 PRO A N 1
ATOM 1781 C CA . PRO A 1 224 ? 4.128 -15.046 -5.041 1.00 93.88 224 PRO A CA 1
ATOM 1782 C C . PRO A 1 224 ? 3.044 -14.078 -4.548 1.00 93.88 224 PRO A C 1
ATOM 1784 O O . PRO A 1 224 ? 2.090 -13.810 -5.275 1.00 93.88 224 PRO A O 1
ATOM 1787 N N . GLN A 1 225 ? 3.194 -13.514 -3.343 1.00 89.69 225 GLN A N 1
ATOM 1788 C CA . GLN A 1 225 ? 2.216 -12.585 -2.776 1.00 89.69 225 GLN A CA 1
ATOM 1789 C C . GLN A 1 225 ? 2.119 -11.275 -3.571 1.00 89.69 225 GLN A C 1
ATOM 1791 O O . GLN A 1 225 ? 1.008 -10.818 -3.834 1.00 89.69 225 GLN A O 1
ATOM 1796 N N . PHE A 1 226 ? 3.251 -10.715 -4.015 1.00 97.25 226 PHE A N 1
ATOM 1797 C CA . PHE A 1 226 ? 3.271 -9.523 -4.868 1.00 97.25 226 PHE A CA 1
ATOM 1798 C C . PHE A 1 226 ? 2.503 -9.775 -6.170 1.00 97.25 226 PHE A C 1
ATOM 1800 O O . PHE A 1 226 ? 1.596 -9.022 -6.516 1.00 97.25 226 PHE A O 1
ATOM 1807 N N . PHE A 1 227 ? 2.774 -10.893 -6.850 1.00 97.31 227 PHE A N 1
ATOM 1808 C CA . PHE A 1 227 ? 2.097 -11.224 -8.106 1.00 97.31 227 PHE A CA 1
ATOM 1809 C C . PHE A 1 227 ? 0.612 -11.556 -7.919 1.00 97.31 227 PHE A C 1
ATOM 1811 O O . PHE A 1 227 ? -0.189 -11.235 -8.796 1.00 97.31 227 PHE A O 1
ATOM 1818 N N . ILE A 1 228 ? 0.214 -12.152 -6.789 1.00 91.81 228 ILE A N 1
ATOM 1819 C CA . ILE A 1 228 ? -1.202 -12.335 -6.433 1.00 91.81 228 ILE A CA 1
ATOM 1820 C C . ILE A 1 228 ? -1.886 -10.972 -6.263 1.00 91.81 228 ILE A C 1
ATOM 1822 O O . ILE A 1 228 ? -2.965 -10.760 -6.822 1.00 91.81 228 ILE A O 1
ATOM 1826 N N . ASN A 1 229 ? -1.257 -10.041 -5.540 1.00 91.12 229 ASN A N 1
ATOM 1827 C CA . ASN A 1 229 ? -1.779 -8.691 -5.326 1.00 91.12 229 ASN A CA 1
ATOM 1828 C C . ASN A 1 229 ? -1.889 -7.926 -6.651 1.00 91.12 229 ASN A C 1
ATOM 1830 O O . ASN A 1 229 ? -2.974 -7.454 -6.995 1.00 91.12 229 ASN A O 1
ATOM 1834 N N . ALA A 1 230 ? -0.813 -7.898 -7.441 1.00 96.00 230 ALA A N 1
ATOM 1835 C CA . ALA A 1 230 ? -0.781 -7.278 -8.761 1.00 96.00 230 ALA A CA 1
ATOM 1836 C C . ALA A 1 230 ? -1.857 -7.869 -9.681 1.00 96.00 230 ALA A C 1
ATOM 1838 O O . ALA A 1 230 ? -2.610 -7.131 -10.309 1.00 96.00 230 ALA A O 1
ATOM 1839 N N . LYS A 1 231 ? -2.025 -9.198 -9.706 1.00 95.25 231 LYS A N 1
ATOM 1840 C CA . LYS A 1 231 ? -3.072 -9.858 -10.498 1.00 95.25 231 LYS A CA 1
ATOM 1841 C C . LYS A 1 231 ? -4.479 -9.474 -10.059 1.00 95.25 231 LYS A C 1
ATOM 1843 O O . LYS A 1 231 ? -5.346 -9.262 -10.905 1.00 95.25 231 LYS A O 1
ATOM 1848 N N . ASN A 1 232 ? -4.722 -9.391 -8.755 1.00 90.06 232 ASN A N 1
ATOM 1849 C CA . ASN A 1 232 ? -6.025 -9.011 -8.216 1.00 90.06 232 ASN A CA 1
ATOM 1850 C C . ASN A 1 232 ? -6.374 -7.552 -8.518 1.00 90.06 232 ASN A C 1
ATOM 1852 O O . ASN A 1 232 ? -7.546 -7.254 -8.746 1.00 90.06 232 ASN A O 1
ATOM 1856 N N . ILE A 1 233 ? -5.380 -6.667 -8.508 1.00 90.69 233 ILE A N 1
ATOM 1857 C CA . ILE A 1 233 ? -5.536 -5.239 -8.781 1.00 90.69 233 ILE A CA 1
ATOM 1858 C C . ILE A 1 233 ? -5.679 -5.008 -10.294 1.00 90.69 233 ILE A C 1
ATOM 1860 O O . ILE A 1 233 ? -6.740 -4.595 -10.764 1.00 90.69 233 ILE A O 1
ATOM 1864 N N . LEU A 1 234 ? -4.670 -5.394 -11.076 1.00 92.31 234 LEU A N 1
ATOM 1865 C CA . LEU A 1 234 ? -4.603 -5.178 -12.526 1.00 92.31 234 LEU A CA 1
ATOM 1866 C C . LEU A 1 234 ? -5.629 -6.018 -13.304 1.00 92.31 234 LEU A C 1
ATOM 1868 O O . LEU A 1 234 ? -6.109 -5.617 -14.363 1.00 92.31 234 LEU A O 1
ATOM 1872 N N . GLY A 1 235 ? -6.002 -7.195 -12.794 1.00 89.06 235 GLY A N 1
ATOM 1873 C CA . GLY A 1 235 ? -6.968 -8.085 -13.446 1.00 89.06 235 GLY A CA 1
ATOM 1874 C C . GLY A 1 235 ? -8.414 -7.586 -13.387 1.00 89.06 235 GLY A C 1
ATOM 1875 O O . GLY A 1 235 ? -9.222 -7.951 -14.246 1.00 89.06 235 GLY A O 1
ATOM 1876 N N . LYS A 1 236 ? -8.746 -6.745 -12.397 1.00 82.44 236 LYS A N 1
ATOM 1877 C CA . LYS A 1 236 ? -10.071 -6.118 -12.257 1.00 82.44 236 LYS A CA 1
ATOM 1878 C C . LYS A 1 236 ? -10.213 -4.872 -13.129 1.00 82.44 236 LYS A C 1
ATOM 1880 O O . LYS A 1 236 ? -11.330 -4.519 -13.504 1.00 82.44 236 LYS A O 1
ATOM 1885 N N . GLU A 1 237 ? -9.099 -4.257 -13.514 1.00 75.12 237 GLU A N 1
ATOM 1886 C CA . GLU A 1 237 ? -9.050 -2.977 -14.218 1.00 75.12 237 GLU A CA 1
ATOM 1887 C C . GLU A 1 237 ? -9.276 -3.107 -15.738 1.00 75.12 237 GLU A C 1
ATOM 1889 O O . GLU A 1 237 ? -8.598 -2.518 -16.574 1.00 75.12 237 GLU A O 1
ATOM 1894 N N . ARG A 1 238 ? -10.269 -3.910 -16.135 1.00 66.38 238 ARG A N 1
ATOM 1895 C CA . ARG A 1 238 ? -10.686 -4.022 -17.543 1.00 66.38 238 ARG A CA 1
ATOM 1896 C C . ARG A 1 238 ? -11.566 -2.853 -18.000 1.00 66.38 238 ARG A C 1
ATOM 1898 O O . ARG A 1 238 ? -11.921 -2.808 -19.174 1.00 66.38 238 ARG A O 1
ATOM 1905 N N . GLN A 1 239 ? -11.981 -1.959 -17.095 1.00 57.19 239 GLN A N 1
ATOM 1906 C CA . GLN A 1 239 ? -13.082 -1.025 -17.355 1.00 57.19 239 GLN A CA 1
ATOM 1907 C C . GLN A 1 239 ? -12.748 0.466 -17.215 1.00 57.19 239 GLN A C 1
ATOM 1909 O O . GLN A 1 239 ? -13.480 1.255 -17.808 1.00 57.19 239 GLN A O 1
ATOM 1914 N N . ARG A 1 240 ? -11.679 0.899 -16.522 1.00 55.56 240 ARG A N 1
ATOM 1915 C CA . ARG A 1 240 ? -11.388 2.345 -16.401 1.00 55.56 240 ARG A CA 1
ATOM 1916 C C . ARG A 1 240 ? -10.443 2.911 -17.452 1.00 55.56 240 ARG A C 1
ATOM 1918 O O . ARG A 1 240 ? -10.329 4.129 -17.529 1.00 55.56 240 ARG A O 1
ATOM 1925 N N . ARG A 1 241 ? -9.858 2.105 -18.350 1.00 53.72 241 ARG A N 1
ATOM 1926 C CA . ARG A 1 241 ? -9.143 2.623 -19.542 1.00 53.72 241 ARG A CA 1
ATOM 1927 C C . ARG A 1 241 ? -10.097 3.164 -20.626 1.00 53.72 241 ARG A C 1
ATOM 1929 O O . ARG A 1 241 ? -9.864 3.009 -21.822 1.00 53.72 241 ARG A O 1
ATOM 1936 N N . GLY A 1 242 ? -11.145 3.883 -20.223 1.00 50.41 242 GLY A N 1
ATOM 1937 C CA . GLY A 1 242 ? -11.707 4.950 -21.042 1.00 50.41 242 GLY A CA 1
ATOM 1938 C C . GLY A 1 242 ? -10.688 6.089 -21.118 1.00 50.41 242 GLY A C 1
ATOM 1939 O O . GLY A 1 242 ? -10.792 7.043 -20.365 1.00 50.41 242 GLY A O 1
ATOM 1940 N N . SER A 1 243 ? -9.662 5.901 -21.958 1.00 45.56 243 SER A N 1
ATOM 1941 C CA . SER A 1 243 ? -8.682 6.876 -22.465 1.00 45.56 243 SER A CA 1
ATOM 1942 C C . SER A 1 243 ? -8.558 8.187 -21.664 1.00 45.56 243 SER A C 1
ATOM 1944 O O . SER A 1 243 ? -9.132 9.207 -22.033 1.00 45.56 243 SER A O 1
ATOM 1946 N N . VAL A 1 244 ? -7.761 8.176 -20.589 1.00 48.19 244 VAL A N 1
ATOM 1947 C CA . VAL A 1 244 ? -7.257 9.423 -19.972 1.00 48.19 244 VAL A CA 1
ATOM 1948 C C . VAL A 1 244 ? -6.034 9.938 -20.745 1.00 48.19 244 VAL A C 1
ATOM 1950 O O . VAL A 1 244 ? -5.849 11.142 -20.893 1.00 48.19 244 VAL A O 1
ATOM 1953 N N . LEU A 1 2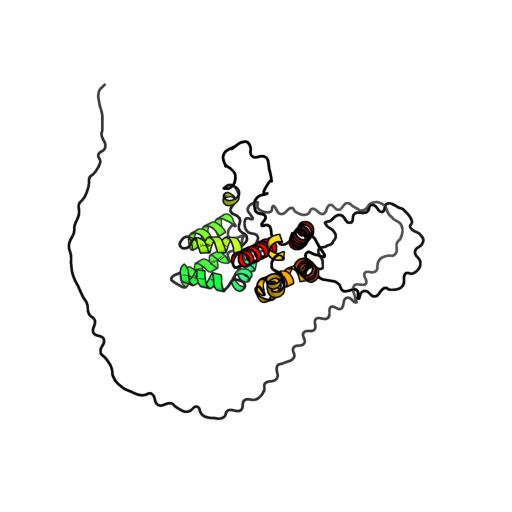45 ? -5.269 9.041 -21.378 1.00 46.94 245 LEU A N 1
ATOM 1954 C CA . LEU A 1 245 ? -4.283 9.404 -22.394 1.00 46.94 245 LEU A CA 1
ATOM 1955 C C . LEU A 1 245 ? -4.963 9.541 -23.759 1.00 46.94 245 LEU A C 1
ATOM 1957 O O . LEU A 1 245 ? -4.936 8.635 -24.588 1.00 46.94 245 LEU A O 1
ATOM 1961 N N . GLY A 1 246 ? -5.613 10.685 -23.965 1.00 44.47 246 GLY A N 1
ATOM 1962 C CA . GLY A 1 246 ? -5.423 11.455 -25.194 1.00 44.47 246 GLY A CA 1
ATOM 1963 C C . GLY A 1 246 ? -5.681 10.764 -26.534 1.00 44.47 246 GLY A C 1
ATOM 1964 O O . GLY A 1 246 ? -5.114 11.196 -27.534 1.00 44.47 246 GLY A O 1
ATOM 1965 N N . GLY A 1 247 ? -6.585 9.785 -26.613 1.00 40.88 247 GLY A N 1
ATOM 1966 C CA . GLY A 1 247 ? -7.154 9.300 -27.874 1.00 40.88 247 GLY A CA 1
ATOM 1967 C C . GLY A 1 247 ? -8.086 10.326 -28.532 1.00 40.88 247 GLY A C 1
ATOM 1968 O O . GLY A 1 247 ? -9.080 9.961 -29.154 1.00 40.88 247 GLY A O 1
ATOM 1969 N N . ASN A 1 248 ? -7.810 11.621 -28.371 1.00 40.44 248 ASN A N 1
ATOM 1970 C CA . ASN A 1 248 ? -8.543 12.681 -29.029 1.00 40.44 248 ASN A CA 1
ATOM 1971 C C . ASN A 1 248 ? -8.033 12.810 -30.467 1.00 40.44 248 ASN A C 1
ATOM 1973 O O . ASN A 1 248 ? -7.024 13.447 -30.747 1.00 40.44 248 ASN A O 1
ATOM 1977 N N . HIS A 1 249 ? -8.791 12.218 -31.385 1.00 38.81 249 HIS A N 1
ATOM 1978 C CA . HIS A 1 249 ? -9.543 13.041 -32.332 1.00 38.81 249 HIS A CA 1
ATOM 1979 C C . HIS A 1 249 ? -8.770 14.178 -33.043 1.00 38.81 249 HIS A C 1
ATOM 1981 O O . HIS A 1 249 ? -9.212 15.320 -33.065 1.00 38.81 249 HIS A O 1
ATOM 1987 N N . LEU A 1 250 ? -7.668 13.853 -33.726 1.00 41.44 250 LEU A N 1
ATOM 1988 C CA . LEU A 1 250 ? -7.196 14.622 -34.894 1.00 41.44 250 LEU A CA 1
ATOM 1989 C C . LEU A 1 250 ? -7.286 13.805 -36.191 1.00 41.44 250 LEU A C 1
ATOM 1991 O O . LEU A 1 250 ? -6.458 13.927 -37.089 1.00 41.44 250 LEU A O 1
ATOM 1995 N N . LEU A 1 251 ? -8.335 12.992 -36.314 1.00 47.62 251 LEU A N 1
ATOM 1996 C CA . LEU A 1 251 ? -8.896 12.666 -37.625 1.00 47.62 251 LEU A CA 1
ATOM 1997 C C . LEU A 1 251 ? -10.144 13.527 -37.845 1.00 47.62 251 LEU A C 1
ATOM 1999 O O . LEU A 1 251 ? -11.246 13.025 -38.043 1.00 47.62 251 LEU A O 1
ATOM 2003 N N . ASP A 1 252 ? -9.936 14.846 -37.818 1.00 47.62 252 ASP A N 1
ATOM 2004 C CA . ASP A 1 252 ? -10.697 15.768 -38.659 1.00 47.62 252 ASP A CA 1
ATOM 2005 C C . ASP A 1 252 ? -10.380 15.401 -40.114 1.00 47.62 252 ASP A C 1
ATOM 2007 O O . ASP A 1 252 ? -9.442 15.909 -40.729 1.00 47.62 252 ASP A O 1
ATOM 2011 N N . ASN A 1 253 ? -11.125 14.448 -40.664 1.00 45.34 253 ASN A N 1
ATOM 2012 C CA . ASN A 1 253 ? -11.405 14.481 -42.087 1.00 45.34 253 ASN A CA 1
ATOM 2013 C C . ASN A 1 253 ? -12.740 13.797 -42.361 1.00 45.34 253 ASN A C 1
ATOM 2015 O O . ASN A 1 253 ? -12.851 12.573 -42.441 1.00 45.34 253 ASN A O 1
ATOM 2019 N N . ASP A 1 254 ? -13.748 14.652 -42.481 1.00 50.97 254 ASP A N 1
ATOM 2020 C CA . ASP A 1 254 ? -15.074 14.397 -43.015 1.00 50.97 254 ASP A CA 1
ATOM 2021 C C . ASP A 1 254 ? -15.057 13.402 -44.184 1.00 50.97 254 ASP A C 1
ATOM 2023 O O . ASP A 1 254 ? -14.691 13.745 -45.311 1.00 50.97 254 ASP A O 1
ATOM 2027 N N . ASN A 1 255 ? -15.532 12.175 -43.959 1.00 49.91 255 ASN A N 1
ATOM 2028 C CA . ASN A 1 255 ? -16.091 11.392 -45.058 1.00 49.91 255 ASN A CA 1
ATOM 2029 C C . ASN A 1 255 ? -17.169 10.403 -44.574 1.00 49.91 255 ASN A C 1
ATOM 2031 O O . ASN A 1 255 ? -16.871 9.247 -44.269 1.00 49.91 255 ASN A O 1
ATOM 2035 N N . PRO A 1 256 ? -18.443 10.829 -44.489 1.00 54.78 256 PRO A N 1
ATOM 2036 C CA . PRO A 1 256 ? -19.479 10.057 -43.806 1.00 54.78 256 PRO A CA 1
ATOM 2037 C C . PRO A 1 256 ? -20.163 8.967 -44.649 1.00 54.78 256 PRO A C 1
ATOM 2039 O O . PRO A 1 256 ? -21.216 8.494 -44.231 1.00 54.78 256 PRO A O 1
ATOM 2042 N N . LEU A 1 257 ? -19.670 8.567 -45.832 1.00 56.03 257 LEU A N 1
ATOM 2043 C CA . LEU A 1 257 ? -20.567 7.872 -46.774 1.00 56.03 257 LEU A CA 1
ATOM 2044 C C . LEU A 1 257 ? -20.109 6.611 -47.502 1.00 56.03 257 LEU A C 1
ATOM 2046 O O . LEU A 1 257 ? -20.912 6.139 -48.295 1.00 56.03 257 LEU A O 1
ATOM 2050 N N . LEU A 1 258 ? -18.953 5.986 -47.252 1.00 49.19 258 LEU A N 1
ATOM 2051 C CA . LEU A 1 258 ? -18.660 4.689 -47.896 1.00 49.19 258 LEU A CA 1
ATOM 2052 C C . LEU A 1 258 ? -17.675 3.814 -47.101 1.00 49.19 258 LEU A C 1
ATOM 2054 O O . LEU A 1 258 ? -16.486 3.813 -47.399 1.00 49.19 258 LEU A O 1
ATOM 2058 N N . HIS A 1 259 ? -18.167 2.974 -46.186 1.00 46.81 259 HIS A N 1
ATOM 2059 C CA . HIS A 1 259 ? -17.472 1.720 -45.871 1.00 46.81 259 HIS A CA 1
ATOM 2060 C C . HIS A 1 259 ? -18.442 0.537 -45.996 1.00 46.81 259 HIS A C 1
ATOM 2062 O O . HIS A 1 259 ? -19.367 0.403 -45.193 1.00 46.81 259 HIS A O 1
ATOM 2068 N N . PRO A 1 260 ? -18.283 -0.298 -47.039 1.00 50.25 260 PRO A N 1
ATOM 2069 C CA . PRO A 1 260 ? -19.094 -1.484 -47.230 1.00 50.25 260 PRO A CA 1
ATOM 2070 C C . PRO A 1 260 ? -18.667 -2.540 -46.211 1.00 50.25 260 PRO A C 1
ATOM 2072 O O . PRO A 1 260 ? -17.495 -2.888 -46.144 1.00 50.25 260 PRO A O 1
ATOM 2075 N N . ASN A 1 261 ? -19.636 -3.039 -45.445 1.00 49.88 261 ASN A N 1
ATOM 2076 C CA . ASN A 1 261 ? -19.736 -4.432 -45.007 1.00 49.88 261 ASN A CA 1
ATOM 2077 C C . ASN A 1 261 ? -18.384 -5.123 -44.700 1.00 49.88 261 ASN A C 1
ATOM 2079 O O . ASN A 1 261 ? -17.996 -6.067 -45.386 1.00 49.88 261 ASN A O 1
ATOM 2083 N N . ILE A 1 262 ? -17.654 -4.644 -43.687 1.00 52.28 262 ILE A N 1
ATOM 2084 C CA . ILE A 1 262 ? -16.522 -5.393 -43.130 1.00 52.28 262 ILE A CA 1
ATOM 2085 C C . ILE A 1 262 ? -17.124 -6.450 -42.209 1.00 52.28 262 ILE A C 1
ATOM 2087 O O . ILE A 1 262 ? -17.635 -6.163 -41.128 1.00 52.28 262 ILE A O 1
ATOM 2091 N N . GLU A 1 263 ? -17.141 -7.667 -42.733 1.00 45.25 263 GLU A N 1
ATOM 2092 C CA . GLU A 1 263 ? -17.588 -8.886 -42.083 1.00 45.25 263 GLU A CA 1
ATOM 2093 C C . GLU A 1 263 ? -16.902 -9.067 -40.721 1.00 45.25 263 GLU A C 1
ATOM 2095 O O . GLU A 1 263 ? -15.680 -9.107 -40.635 1.00 45.25 263 GLU A O 1
ATOM 2100 N N . ASN A 1 264 ? -17.720 -9.183 -39.669 1.00 46.88 264 ASN A N 1
ATOM 2101 C CA . ASN A 1 264 ? -17.535 -10.003 -38.466 1.00 46.88 264 ASN A CA 1
ATOM 2102 C C . ASN A 1 264 ? -16.124 -10.591 -38.245 1.00 46.88 264 ASN A C 1
ATOM 2104 O O . ASN A 1 264 ? -15.930 -11.807 -38.318 1.00 46.88 264 ASN A O 1
ATOM 2108 N N . HIS A 1 265 ? -15.149 -9.754 -37.893 1.00 44.69 265 HIS A N 1
ATOM 2109 C CA . HIS A 1 265 ? -13.946 -10.246 -37.238 1.00 44.69 265 HIS A CA 1
ATOM 2110 C C . HIS A 1 265 ? -14.328 -10.671 -35.817 1.00 44.69 265 HIS A C 1
ATOM 2112 O O . HIS A 1 265 ? -14.808 -9.871 -35.016 1.00 44.69 265 HIS A O 1
ATOM 2118 N N . SER A 1 266 ? -14.181 -11.971 -35.559 1.00 49.31 266 SER A N 1
ATOM 2119 C CA . SER A 1 266 ? -14.446 -12.629 -34.280 1.00 49.31 266 SER A CA 1
ATOM 2120 C C . SER A 1 266 ? -13.854 -11.833 -33.102 1.00 49.31 266 SER A C 1
ATOM 2122 O O . SER A 1 266 ? -12.648 -11.578 -33.109 1.00 49.31 266 SER A O 1
ATOM 2124 N N . PRO A 1 267 ? -14.642 -11.480 -32.068 1.00 55.28 267 PRO A N 1
ATOM 2125 C CA . PRO A 1 267 ? -14.162 -10.787 -30.869 1.00 55.28 267 PRO A CA 1
ATOM 2126 C C . PRO A 1 267 ? -13.338 -11.688 -29.922 1.00 55.28 267 PRO A C 1
ATOM 2128 O O . PRO A 1 267 ? -13.148 -11.350 -28.759 1.00 55.28 267 PRO A O 1
ATOM 2131 N N . GLU A 1 268 ? -12.832 -12.831 -30.394 1.00 53.00 268 GLU A N 1
ATOM 2132 C CA . GLU A 1 268 ? -11.961 -13.738 -29.628 1.00 53.00 268 GLU A CA 1
ATOM 2133 C C . GLU A 1 268 ? -10.473 -13.346 -29.655 1.00 53.00 268 GLU A C 1
ATOM 2135 O O . GLU A 1 268 ? -9.635 -14.092 -29.148 1.00 53.00 268 GLU A O 1
ATOM 2140 N N . ALA A 1 269 ? -10.117 -12.185 -30.216 1.00 54.28 269 ALA A N 1
ATOM 2141 C CA . ALA A 1 269 ? -8.786 -11.620 -30.021 1.00 54.28 269 ALA A CA 1
ATOM 2142 C C . ALA A 1 269 ? -8.625 -11.292 -28.530 1.00 54.28 269 ALA A C 1
ATOM 2144 O O . ALA A 1 269 ? -9.209 -10.339 -28.019 1.00 54.28 269 ALA A O 1
ATOM 2145 N N . SER A 1 270 ? -7.910 -12.184 -27.845 1.00 57.28 270 SER A N 1
ATOM 2146 C CA . SER A 1 270 ? -7.588 -12.200 -26.423 1.00 57.28 270 SER A CA 1
ATOM 2147 C C . SER A 1 270 ? -7.591 -10.808 -25.805 1.00 57.28 270 SER A C 1
ATOM 2149 O O . SER A 1 270 ? -6.705 -10.004 -26.084 1.00 57.28 270 SER A O 1
ATOM 2151 N N . SER A 1 271 ? -8.572 -10.538 -24.939 1.00 67.56 271 SER A N 1
ATOM 2152 C CA . SER A 1 271 ? -8.528 -9.392 -24.035 1.00 67.56 271 SER A CA 1
ATOM 2153 C C . SER A 1 271 ? -7.370 -9.619 -23.059 1.00 67.56 271 SER A C 1
ATOM 2155 O O . SER A 1 271 ? -7.565 -10.173 -21.969 1.00 67.56 271 SER A O 1
ATOM 2157 N N . GLU A 1 272 ? -6.157 -9.305 -23.500 1.00 79.62 272 GLU A N 1
ATOM 2158 C CA . GLU A 1 272 ? -4.969 -9.328 -22.668 1.00 79.62 272 GLU A CA 1
ATOM 2159 C C . GLU A 1 272 ? -5.237 -8.373 -21.505 1.00 79.62 272 GLU A C 1
ATOM 2161 O O . GLU A 1 272 ? -5.648 -7.227 -21.691 1.00 79.62 272 GLU A O 1
ATOM 2166 N N . THR A 1 273 ? -5.187 -8.902 -20.284 1.00 89.69 273 THR A N 1
ATOM 2167 C CA . THR A 1 273 ? -5.443 -8.071 -19.103 1.00 89.69 273 THR A CA 1
ATOM 2168 C C . THR A 1 273 ? -4.228 -7.205 -18.826 1.00 89.69 273 THR A C 1
ATOM 2170 O O . THR A 1 273 ? -3.122 -7.618 -19.160 1.00 89.69 273 THR A O 1
ATOM 2173 N N . LEU A 1 274 ? -4.403 -6.076 -18.135 1.00 92.25 274 LEU A N 1
ATOM 2174 C CA . LEU A 1 274 ? -3.271 -5.249 -17.699 1.00 92.25 274 LEU A CA 1
ATOM 2175 C C . LEU A 1 274 ? -2.234 -6.050 -16.902 1.00 92.25 274 LEU A C 1
ATOM 2177 O O . LEU A 1 274 ? -1.049 -5.770 -16.982 1.00 92.25 274 LEU A O 1
ATOM 2181 N N . TYR A 1 275 ? -2.659 -7.095 -16.187 1.00 95.25 275 TYR A N 1
ATOM 2182 C CA . TYR A 1 275 ? -1.736 -8.006 -15.514 1.00 95.25 275 TYR A CA 1
ATOM 2183 C C . TYR A 1 275 ? -0.845 -8.796 -16.487 1.00 95.25 275 TYR A C 1
ATOM 2185 O O . TYR A 1 275 ? 0.341 -8.977 -16.227 1.00 95.25 275 TYR A O 1
ATOM 2193 N N . GLU A 1 276 ? -1.409 -9.274 -17.598 1.00 94.56 276 GLU A N 1
ATOM 2194 C CA . GLU A 1 276 ? -0.633 -9.992 -18.617 1.00 94.56 276 GLU A CA 1
ATOM 2195 C C . GLU A 1 276 ? 0.293 -9.020 -19.362 1.00 94.56 276 GLU A C 1
ATOM 2197 O O . GLU A 1 276 ? 1.448 -9.354 -19.607 1.00 94.56 276 GLU A O 1
ATOM 2202 N N . GLU A 1 277 ? -0.165 -7.787 -19.619 1.00 94.88 277 GLU A N 1
ATOM 2203 C CA . GLU A 1 277 ? 0.664 -6.712 -20.177 1.00 94.88 277 GLU A CA 1
ATOM 2204 C C . GLU A 1 277 ? 1.844 -6.370 -19.251 1.00 94.88 277 GLU A C 1
ATOM 2206 O O . GLU A 1 277 ? 2.990 -6.404 -19.696 1.00 94.88 277 GLU A O 1
ATOM 2211 N N . PHE A 1 278 ? 1.587 -6.147 -17.958 1.00 96.44 278 PHE A N 1
ATOM 2212 C CA . PHE A 1 278 ? 2.618 -5.944 -16.936 1.00 96.44 278 PHE A CA 1
ATOM 2213 C C . PHE A 1 278 ? 3.637 -7.086 -16.932 1.00 96.44 278 PHE A C 1
ATOM 2215 O O . PHE A 1 278 ? 4.842 -6.858 -17.015 1.00 96.44 278 PHE A O 1
ATOM 2222 N N . LYS A 1 279 ? 3.159 -8.335 -16.885 1.00 96.56 279 LYS A N 1
ATOM 2223 C CA . LYS A 1 279 ? 4.017 -9.523 -16.853 1.00 96.56 279 LYS A CA 1
ATOM 2224 C C . LYS A 1 279 ? 4.859 -9.656 -18.122 1.00 96.56 279 LYS A C 1
ATOM 2226 O O . LYS A 1 279 ? 6.026 -10.041 -18.046 1.00 96.56 279 LYS A O 1
ATOM 2231 N N . ARG A 1 280 ? 4.285 -9.320 -19.280 1.00 96.56 280 ARG A N 1
ATOM 2232 C CA . ARG A 1 280 ? 4.984 -9.290 -20.567 1.00 96.56 280 ARG A CA 1
ATOM 2233 C C . ARG A 1 280 ? 6.098 -8.242 -20.560 1.00 96.56 280 ARG A C 1
ATOM 2235 O O . ARG A 1 280 ? 7.223 -8.590 -20.910 1.00 96.56 280 ARG A O 1
ATOM 2242 N N . ILE A 1 281 ? 5.813 -7.007 -20.132 1.00 97.31 281 ILE A N 1
ATOM 2243 C CA . ILE A 1 281 ? 6.806 -5.921 -20.021 1.00 97.31 281 ILE A CA 1
ATOM 2244 C C . ILE A 1 281 ? 7.928 -6.348 -19.069 1.00 97.31 281 ILE A C 1
ATOM 2246 O O . ILE A 1 281 ? 9.094 -6.363 -19.463 1.00 97.31 281 ILE A O 1
ATOM 2250 N N . LEU A 1 282 ? 7.578 -6.803 -17.861 1.00 97.06 282 LEU A N 1
ATOM 2251 C CA . LEU A 1 282 ? 8.527 -7.219 -16.827 1.00 97.06 282 LEU A CA 1
ATOM 2252 C C . LEU A 1 282 ? 9.515 -8.274 -17.341 1.00 97.06 282 LEU A C 1
ATOM 2254 O O . LEU A 1 282 ? 10.713 -8.149 -17.116 1.00 97.06 282 LEU A O 1
ATOM 2258 N N . LEU A 1 283 ? 9.041 -9.272 -18.090 1.00 96.56 283 LEU A N 1
ATOM 2259 C CA . LEU A 1 283 ? 9.868 -10.370 -18.604 1.00 96.56 283 LEU A CA 1
ATOM 2260 C C . LEU A 1 283 ? 10.534 -10.083 -19.962 1.00 96.56 283 LEU A C 1
ATOM 2262 O O . LEU A 1 283 ? 11.175 -10.976 -20.523 1.00 96.56 283 LEU A O 1
ATOM 2266 N N . THR A 1 284 ? 10.404 -8.872 -20.512 1.00 97.31 284 THR A N 1
ATOM 2267 C CA . THR A 1 284 ? 10.969 -8.548 -21.830 1.00 97.31 284 THR A CA 1
ATOM 2268 C C . THR A 1 284 ? 12.506 -8.474 -21.768 1.00 97.31 284 THR A C 1
ATOM 2270 O O . THR A 1 284 ? 13.058 -7.709 -20.965 1.00 97.31 284 THR A O 1
ATOM 2273 N N . PRO A 1 285 ? 13.246 -9.214 -22.617 1.00 96.75 285 PRO A N 1
ATOM 2274 C CA . PRO A 1 285 ? 14.710 -9.192 -22.627 1.00 96.75 285 PRO A CA 1
ATOM 2275 C C . PRO A 1 285 ? 15.301 -7.826 -23.015 1.00 96.75 285 PRO A C 1
ATOM 2277 O O . PRO A 1 285 ? 14.751 -7.123 -23.862 1.00 96.75 285 PRO A O 1
ATOM 2280 N N . ARG A 1 286 ? 16.498 -7.497 -22.498 1.00 96.56 286 ARG A N 1
ATOM 2281 C CA . ARG A 1 286 ? 17.264 -6.279 -22.870 1.00 96.56 286 ARG A CA 1
ATOM 2282 C C . ARG A 1 286 ? 17.558 -6.150 -24.368 1.00 96.56 286 ARG A C 1
ATOM 2284 O O . ARG A 1 286 ? 17.854 -5.066 -24.847 1.00 96.56 286 ARG A O 1
ATOM 2291 N N . SER A 1 287 ? 17.516 -7.258 -25.109 1.00 97.19 287 SER A N 1
ATOM 2292 C CA . SER A 1 287 ? 17.696 -7.256 -26.565 1.00 97.19 287 SER A CA 1
ATOM 2293 C C . SER A 1 287 ? 16.470 -6.776 -27.342 1.00 97.19 287 SER A C 1
ATOM 2295 O O . SER A 1 287 ? 16.604 -6.478 -28.524 1.00 97.19 287 SER A O 1
ATOM 2297 N N . GLU A 1 288 ? 15.289 -6.791 -26.722 1.00 97.69 288 GLU A N 1
ATOM 2298 C CA . GLU A 1 288 ? 14.015 -6.434 -27.357 1.00 97.69 288 GLU A CA 1
ATOM 2299 C C . GLU A 1 288 ? 13.554 -5.027 -26.968 1.00 97.69 288 GLU A C 1
ATOM 2301 O O . GLU A 1 288 ? 13.035 -4.316 -27.821 1.00 97.69 288 GLU A O 1
ATOM 2306 N N . MET A 1 289 ? 13.795 -4.617 -25.721 1.00 97.81 289 MET A N 1
ATOM 2307 C CA . MET A 1 289 ? 13.415 -3.305 -25.189 1.00 97.81 289 MET A CA 1
ATOM 2308 C C . MET A 1 289 ? 14.554 -2.759 -24.324 1.00 97.81 289 MET A C 1
ATOM 2310 O O . MET A 1 289 ? 15.048 -3.481 -23.442 1.00 97.81 289 MET A O 1
ATOM 2314 N N . ASP A 1 290 ? 14.989 -1.523 -24.585 1.00 98.06 290 ASP A N 1
ATOM 2315 C CA . ASP A 1 290 ? 16.078 -0.891 -23.832 1.00 98.06 290 ASP A CA 1
ATOM 2316 C C . ASP A 1 290 ? 15.669 -0.574 -22.387 1.00 98.06 290 ASP A C 1
ATOM 2318 O O . ASP A 1 290 ? 14.509 -0.726 -22.010 1.00 98.06 290 ASP A O 1
ATOM 2322 N N . ASP A 1 291 ? 16.644 -0.251 -21.538 1.00 97.81 291 ASP A N 1
ATOM 2323 C CA . ASP A 1 291 ? 16.407 -0.094 -20.101 1.00 97.81 291 ASP A CA 1
ATOM 2324 C C . ASP A 1 291 ? 15.504 1.112 -19.786 1.00 97.81 291 ASP A C 1
ATOM 2326 O O . ASP A 1 291 ? 14.612 0.968 -18.955 1.00 97.81 291 ASP A O 1
ATOM 2330 N N . ASN A 1 292 ? 15.642 2.234 -20.506 1.00 96.25 292 ASN A N 1
ATOM 2331 C CA . ASN A 1 292 ? 14.816 3.423 -20.274 1.00 96.25 292 ASN A CA 1
ATOM 2332 C C . ASN A 1 292 ? 13.364 3.183 -20.716 1.00 96.25 292 ASN A C 1
ATOM 2334 O O . ASN A 1 292 ? 12.427 3.557 -20.012 1.00 96.25 292 ASN A O 1
ATOM 2338 N N . GLU A 1 293 ? 13.170 2.563 -21.886 1.00 97.00 293 GLU A N 1
ATOM 2339 C CA . GLU A 1 293 ? 11.834 2.219 -22.393 1.00 97.00 293 GLU A CA 1
ATOM 2340 C C . GLU A 1 293 ? 11.145 1.185 -21.490 1.00 97.00 293 GLU A C 1
ATOM 2342 O O . GLU A 1 293 ? 9.973 1.345 -21.154 1.00 97.00 293 GLU A O 1
ATOM 2347 N N . TRP A 1 294 ? 11.877 0.158 -21.047 1.00 98.12 294 TRP A N 1
ATOM 2348 C CA . TRP A 1 294 ? 11.353 -0.867 -20.141 1.00 98.12 294 TRP A CA 1
ATOM 2349 C C . TRP A 1 294 ? 10.936 -0.280 -18.794 1.00 98.12 294 TRP A C 1
ATOM 2351 O O . TRP A 1 294 ? 9.839 -0.567 -18.321 1.00 98.12 294 TRP A O 1
ATOM 2361 N N . GLU A 1 295 ? 11.789 0.548 -18.195 1.00 97.19 295 GLU A N 1
ATOM 2362 C CA . GLU A 1 295 ? 11.511 1.197 -16.917 1.00 97.19 295 GLU A CA 1
ATOM 2363 C C . GLU A 1 295 ? 10.281 2.103 -17.021 1.00 97.19 295 GLU A C 1
ATOM 2365 O O . GLU A 1 295 ? 9.338 1.957 -16.244 1.00 97.19 295 GLU A O 1
ATOM 2370 N N . THR A 1 296 ? 10.233 2.951 -18.054 1.00 95.12 296 THR A N 1
ATOM 2371 C CA . THR A 1 296 ? 9.077 3.817 -18.330 1.00 95.12 296 THR A CA 1
ATOM 2372 C C . THR A 1 296 ? 7.797 2.995 -18.481 1.00 95.12 296 THR A C 1
ATOM 2374 O O . THR A 1 296 ? 6.785 3.316 -17.865 1.00 95.12 296 THR A O 1
ATOM 2377 N N . ALA A 1 297 ? 7.836 1.894 -19.237 1.00 96.88 297 ALA A N 1
ATOM 2378 C CA . ALA A 1 297 ? 6.673 1.036 -19.446 1.00 96.88 297 ALA A CA 1
ATOM 2379 C C . ALA A 1 297 ? 6.199 0.344 -18.155 1.00 96.88 297 ALA A C 1
ATOM 2381 O O . ALA A 1 297 ? 4.996 0.148 -17.972 1.00 96.88 297 ALA A O 1
ATOM 2382 N N . ILE A 1 298 ? 7.115 -0.023 -17.250 1.00 97.38 298 ILE A N 1
ATOM 2383 C CA . ILE A 1 298 ? 6.761 -0.561 -15.928 1.00 97.38 298 ILE A CA 1
ATOM 2384 C C . ILE A 1 298 ? 6.070 0.508 -15.085 1.00 97.38 298 ILE A C 1
ATOM 2386 O O . ILE A 1 298 ? 4.981 0.243 -14.567 1.00 97.38 298 ILE A O 1
ATOM 2390 N N . TYR A 1 299 ? 6.653 1.706 -14.991 1.00 95.31 299 TYR A N 1
ATOM 2391 C CA . TYR A 1 299 ? 6.065 2.807 -14.232 1.00 95.31 299 TYR A CA 1
ATOM 2392 C C . TYR A 1 299 ? 4.704 3.211 -14.796 1.00 95.31 299 TYR A C 1
ATOM 2394 O O . TYR A 1 299 ? 3.742 3.243 -14.045 1.00 95.31 299 TYR A O 1
ATOM 2402 N N . GLU A 1 300 ? 4.554 3.389 -16.109 1.00 93.38 300 GLU A N 1
ATOM 2403 C CA . GLU A 1 300 ? 3.255 3.696 -16.729 1.00 93.38 300 GLU A CA 1
ATOM 2404 C C . GLU A 1 300 ? 2.205 2.596 -16.500 1.00 93.38 300 GLU A C 1
ATOM 2406 O O . GLU A 1 300 ? 1.008 2.871 -16.372 1.00 93.38 300 GLU A O 1
ATOM 2411 N N . CYS A 1 301 ? 2.629 1.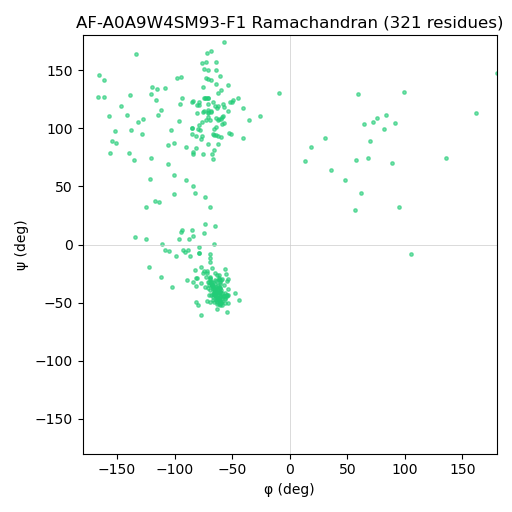330 -16.455 1.00 94.94 301 CYS A N 1
ATOM 2412 C CA . CYS A 1 301 ? 1.724 0.217 -16.196 1.00 94.94 301 CYS A CA 1
ATOM 2413 C C . CYS A 1 301 ? 1.234 0.190 -14.740 1.00 94.94 301 CYS A C 1
ATOM 2415 O O . CYS A 1 301 ? 0.111 -0.259 -14.487 1.00 94.94 301 CYS A O 1
ATOM 2417 N N . LEU A 1 302 ? 2.066 0.635 -13.796 1.00 95.19 302 LEU A N 1
ATOM 2418 C CA . LEU A 1 302 ? 1.788 0.601 -12.361 1.00 95.19 302 LEU A CA 1
ATOM 2419 C C . LEU A 1 302 ? 1.432 1.968 -11.757 1.00 95.19 302 LEU A C 1
ATOM 2421 O O . LEU A 1 302 ? 1.028 2.000 -10.600 1.00 95.19 302 LEU A O 1
ATOM 2425 N N . ASP A 1 303 ? 1.505 3.056 -12.524 1.00 91.75 303 ASP A N 1
ATOM 2426 C CA . ASP A 1 303 ? 1.257 4.447 -12.110 1.00 91.75 303 ASP A CA 1
ATOM 2427 C C . ASP A 1 303 ? -0.044 4.632 -11.302 1.00 91.75 303 ASP A C 1
ATOM 2429 O O . ASP A 1 303 ? -0.012 5.266 -10.247 1.00 91.75 303 ASP A O 1
ATOM 2433 N N . PRO A 1 304 ? -1.180 3.991 -11.659 1.00 91.31 304 PRO A N 1
ATOM 2434 C CA . PRO A 1 304 ? -2.403 4.108 -10.860 1.00 91.31 304 PRO A CA 1
ATOM 2435 C C . PRO A 1 304 ? -2.343 3.429 -9.477 1.00 91.31 304 PRO A C 1
ATOM 2437 O O . PRO A 1 304 ? -3.290 3.557 -8.697 1.00 91.31 304 PRO A O 1
ATOM 2440 N N . TRP A 1 305 ? -1.289 2.662 -9.186 1.00 93.44 305 TRP A N 1
ATOM 2441 C CA . TRP A 1 305 ? -1.115 1.857 -7.975 1.00 93.44 305 TRP A CA 1
ATOM 2442 C C . TRP A 1 305 ? 0.297 2.026 -7.397 1.00 93.44 305 TRP A C 1
ATOM 2444 O O . TRP A 1 305 ? 1.094 1.081 -7.440 1.00 93.44 305 TRP A O 1
ATOM 2454 N N . PRO A 1 306 ? 0.606 3.188 -6.795 1.00 89.12 306 PRO A N 1
ATOM 2455 C CA . PRO A 1 306 ? 1.927 3.475 -6.230 1.00 89.12 306 PRO A CA 1
ATOM 2456 C C . PRO A 1 306 ? 2.395 2.414 -5.222 1.00 89.12 306 PRO A C 1
ATOM 2458 O O . PRO A 1 306 ? 3.570 2.076 -5.175 1.00 89.12 306 PRO A O 1
ATOM 2461 N N . GLN A 1 307 ? 1.477 1.780 -4.489 1.00 90.50 307 GLN A N 1
ATOM 2462 C CA . GLN A 1 307 ? 1.801 0.684 -3.576 1.00 90.50 307 GLN A CA 1
ATOM 2463 C C . GLN A 1 307 ? 2.424 -0.541 -4.269 1.00 90.50 307 GLN A C 1
ATOM 2465 O O . GLN A 1 307 ? 3.192 -1.266 -3.642 1.00 90.50 307 GLN A O 1
ATOM 2470 N N . LEU A 1 308 ? 2.088 -0.806 -5.539 1.00 95.38 308 LEU A N 1
ATOM 2471 C CA . LEU A 1 308 ? 2.718 -1.878 -6.315 1.00 95.38 308 LEU A CA 1
ATOM 2472 C C . LEU A 1 308 ? 4.107 -1.467 -6.804 1.00 95.38 308 LEU A C 1
ATOM 2474 O O . LEU A 1 308 ? 4.976 -2.329 -6.881 1.00 95.38 308 LEU A O 1
ATOM 2478 N N . ILE A 1 309 ? 4.314 -0.181 -7.103 1.00 95.88 309 ILE A N 1
ATOM 2479 C CA . ILE A 1 309 ? 5.631 0.362 -7.451 1.00 95.88 309 ILE A CA 1
ATOM 2480 C C . ILE A 1 309 ? 6.569 0.208 -6.254 1.00 95.88 309 ILE A C 1
ATOM 2482 O O . ILE A 1 309 ? 7.561 -0.501 -6.377 1.00 95.88 309 ILE A O 1
ATOM 2486 N N . CYS A 1 310 ? 6.193 0.724 -5.079 1.00 92.75 310 CYS A N 1
ATOM 2487 C CA . CYS A 1 310 ? 7.031 0.631 -3.879 1.00 92.75 310 CYS A CA 1
ATOM 2488 C C . CYS A 1 310 ? 7.376 -0.825 -3.525 1.00 92.75 310 CYS A C 1
ATOM 2490 O O . CYS A 1 310 ? 8.528 -1.153 -3.263 1.00 92.75 310 CYS A O 1
ATOM 2492 N N . GLN A 1 311 ? 6.395 -1.738 -3.581 1.00 95.06 311 GLN A N 1
ATOM 2493 C CA . GLN A 1 311 ? 6.656 -3.163 -3.331 1.00 95.06 311 GLN A CA 1
ATOM 2494 C C . GLN A 1 311 ? 7.616 -3.777 -4.357 1.00 95.06 311 GLN A C 1
ATOM 2496 O O . GLN A 1 311 ? 8.422 -4.634 -3.998 1.00 95.06 311 GLN A O 1
ATOM 2501 N N . LEU A 1 312 ? 7.513 -3.390 -5.632 1.00 97.19 312 LEU A N 1
ATOM 2502 C CA . LEU A 1 312 ? 8.409 -3.874 -6.678 1.00 97.19 312 LEU A CA 1
ATOM 2503 C C . LEU A 1 312 ? 9.831 -3.338 -6.477 1.00 97.19 312 LEU A C 1
ATOM 2505 O O . LEU A 1 312 ? 10.779 -4.111 -6.594 1.00 97.19 312 LEU A O 1
ATOM 2509 N N . GLU A 1 313 ? 9.972 -2.055 -6.150 1.00 95.94 313 GLU A N 1
ATOM 2510 C CA . GLU A 1 313 ? 11.254 -1.422 -5.837 1.00 95.94 313 GLU A CA 1
ATOM 2511 C C . GLU A 1 313 ? 11.933 -2.100 -4.639 1.00 95.94 313 GLU A C 1
ATOM 2513 O O . GLU A 1 313 ? 13.097 -2.482 -4.744 1.00 95.94 313 GLU A O 1
ATOM 2518 N N . ASP A 1 314 ? 11.198 -2.356 -3.550 1.00 94.56 314 ASP A N 1
ATOM 2519 C CA . ASP A 1 314 ? 11.704 -3.064 -2.365 1.00 94.56 314 ASP A CA 1
ATOM 2520 C C . ASP A 1 314 ? 12.206 -4.476 -2.705 1.00 94.56 314 ASP A C 1
ATOM 2522 O O . ASP A 1 314 ? 13.280 -4.898 -2.264 1.00 94.56 314 ASP A O 1
ATOM 2526 N N . ILE A 1 315 ? 11.437 -5.217 -3.512 1.00 96.81 315 ILE A N 1
ATOM 2527 C CA . ILE A 1 315 ? 11.810 -6.559 -3.979 1.00 96.81 315 ILE A CA 1
ATOM 2528 C C . ILE A 1 315 ? 13.098 -6.500 -4.804 1.00 96.81 315 ILE A C 1
ATOM 2530 O O . ILE A 1 315 ? 14.006 -7.306 -4.600 1.00 96.81 315 ILE A O 1
ATOM 2534 N N . ILE A 1 316 ? 13.174 -5.553 -5.740 1.00 96.50 316 ILE A N 1
ATOM 2535 C CA . ILE A 1 316 ? 14.321 -5.384 -6.630 1.00 96.50 316 ILE A CA 1
ATOM 2536 C C . ILE A 1 316 ? 15.568 -5.000 -5.832 1.00 96.50 316 ILE A C 1
ATOM 2538 O O . ILE A 1 316 ? 16.627 -5.595 -6.034 1.00 96.50 316 ILE A O 1
ATOM 2542 N N . LEU A 1 317 ? 15.439 -4.057 -4.899 1.00 94.75 317 LEU A N 1
ATOM 2543 C CA . LEU A 1 317 ? 16.529 -3.618 -4.038 1.00 94.75 317 LEU A CA 1
ATOM 2544 C C . LEU A 1 317 ? 17.069 -4.778 -3.194 1.00 94.75 317 LEU A C 1
ATOM 2546 O O . LEU A 1 317 ? 18.284 -4.960 -3.112 1.00 94.75 317 LEU A O 1
ATOM 2550 N N . TYR A 1 318 ? 16.175 -5.589 -2.619 1.00 95.50 318 TYR A N 1
ATOM 2551 C CA . TYR A 1 318 ? 16.551 -6.773 -1.851 1.00 95.50 318 TYR A CA 1
ATOM 2552 C C . TYR A 1 318 ? 17.320 -7.791 -2.705 1.00 95.50 318 TYR A C 1
ATOM 2554 O O . TYR A 1 318 ? 18.420 -8.191 -2.329 1.00 95.50 318 TYR A O 1
ATOM 2562 N N . GLU A 1 319 ? 16.791 -8.165 -3.873 1.00 96.31 319 GLU A N 1
ATOM 2563 C CA . GLU A 1 319 ? 17.414 -9.163 -4.757 1.00 96.31 319 GLU A CA 1
ATOM 2564 C C . GLU A 1 319 ? 18.769 -8.702 -5.315 1.00 96.31 319 GLU A C 1
ATOM 2566 O O . GLU A 1 319 ? 19.706 -9.491 -5.388 1.00 96.31 319 GLU A O 1
ATOM 2571 N N . ILE A 1 320 ? 18.912 -7.420 -5.668 1.00 95.00 320 ILE A N 1
ATOM 2572 C CA . ILE A 1 320 ? 20.204 -6.875 -6.120 1.00 95.00 320 ILE A CA 1
ATOM 2573 C C . ILE A 1 320 ? 21.223 -6.853 -4.973 1.00 95.00 320 ILE A C 1
ATOM 2575 O O . ILE A 1 320 ? 22.417 -7.000 -5.219 1.00 95.00 320 ILE A O 1
ATOM 2579 N N . SER A 1 321 ? 20.780 -6.648 -3.728 1.00 93.12 321 SER A N 1
ATOM 2580 C CA . SER A 1 321 ? 21.681 -6.552 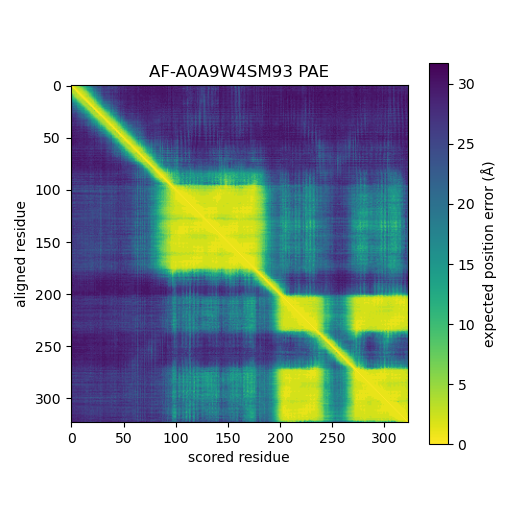-2.573 1.00 93.12 321 SER A CA 1
ATOM 2581 C C . SER A 1 321 ? 22.267 -7.892 -2.111 1.00 93.12 321 SER A C 1
ATOM 2583 O O . SER A 1 321 ? 23.318 -7.899 -1.469 1.00 93.12 321 SER A O 1
ATOM 2585 N N . GLU A 1 322 ? 21.608 -9.009 -2.432 1.00 90.75 322 GLU A N 1
ATOM 2586 C CA . GLU A 1 322 ? 22.017 -10.361 -2.021 1.00 90.75 322 GLU A CA 1
ATOM 2587 C C . GLU A 1 322 ? 22.951 -11.068 -3.030 1.00 90.75 322 GLU A C 1
ATOM 2589 O O . GLU A 1 322 ? 23.475 -12.141 -2.717 1.00 90.75 322 GLU A O 1
ATOM 2594 N N . GLU A 1 323 ? 23.196 -10.483 -4.210 1.00 82.69 323 GLU A N 1
ATOM 2595 C CA . GLU A 1 323 ? 24.062 -11.040 -5.272 1.00 82.69 323 GLU A CA 1
ATOM 2596 C C . GLU A 1 323 ? 25.490 -10.455 -5.264 1.00 82.69 323 GLU A C 1
ATOM 2598 O O . GLU A 1 323 ? 26.453 -11.256 -5.376 1.00 82.69 323 GLU A O 1
#